Protein AF-A0A7S1FLG4-F1 (afdb_monomer_lite)

InterPro domains:
  IPR001609 Myosin head, motor domain-like [PF00063] (6-296)
  IPR001609 Myosin head, motor domain-like [PS51456] (3-297)
  IPR001609 Myosin head, motor domain-like [SM00242] (1-297)
  IPR027417 P-loop containing nucleoside triphosphate hydrolase [SSF52540] (5-296)
  IPR036961 Kinesin motor domain superfamily [G3DSA:3.40.850.10] (2-163)
  IPR036961 Kinesin motor domain superfamily [G3DSA:3.40.850.10] (200-297)

Sequence (297 aa):
VQSPPHDLTELTHLNEPGVVDGLRRRYADRYIYTYCGPILMCCNPFADVSGLYTSEVRDLYVRFGEGGGAGGGHGRPPPPPHPYAVADDAYRNMMTAVAERTFSPHATNVNTDQCILVSGESGSGKTVTTKIILGYLASLSRRRMKQRSGQVGGSVVSDTTTFGNHDGPDTPSQRRNTSPLKSPPLQIHQTRPRGRSPDVTVSHSKPRRWSRSTVRQGIEQQVMRSNPILESFGNARTIRNDNSSRFGKFVEVTFHAPSGVLVGSRVETYLLEKVRLITQGPGERNYHIFYELLAGL

Secondary structure (DSSP, 8-state):
-PPPPSBGGG-SS-SHHHHHHHHHHHHHTT--EEEETTEEEE---SS--TTTT-HHHHHHHHHHHHTTGGGSTT-PPPPPS-HHHHHHHHHHHHHHHHHHHHH-TT-TT-----------STTSSHHHHHHHHHHHHHHHHHHHHHHHHHHHS-----------------------------PPPPPP--------PPP------PPP----------HHHHHHHHHHHHHHHHEE--SS-TTEE-SEEEEEEEEETTTTEEEEEEEEEE---GGGGT---TT---BHHHHHHHHH-

Radius of gyration: 25.72 Å; chains: 1; bounding box: 63×58×68 Å

pLDDT: mean 77.83, std 24.79, range [25.92, 98.19]

Foldseek 3Di:
DDQQDLELVPDPDPDPVSVVVSCVRCVVLVNQWGHPDLDIHGADNVDDDPPCLDPVNLVVLVVCVVQVHPPRPPPDDHDGGDLLNVLSVLLVLLLVLLVVCVVPVPPPPRDNDGDDDQDDDWPRCSVVSVLSSLVSLQVVQVVLVVVVVVVVPPDDDDDDDDDDDDDDDDDDDDDDDDDDDDDDRDDDDDDDDDDDDDDDDDDDDDDDDDDPPPPPDDQSVVVSVCVVVCQQAAFWCDPNDRSTGQWDKDKDWDADNVRSHTDDIDIDIGRRPPVLVPDDDPPIHGRNNVVCVVVVD

Organism: NCBI:txid216773

Structure (mmCIF, N/CA/C/O backbone):
data_AF-A0A7S1FLG4-F1
#
_entry.id   AF-A0A7S1FLG4-F1
#
loop_
_atom_site.group_PDB
_atom_site.id
_atom_site.type_symbol
_atom_site.label_atom_id
_atom_site.label_alt_id
_atom_site.label_comp_id
_atom_site.label_asym_id
_atom_site.label_entity_id
_atom_site.label_seq_id
_atom_site.pdbx_PDB_ins_code
_atom_site.Cartn_x
_atom_site.Cartn_y
_atom_site.Cartn_z
_atom_site.occupancy
_atom_site.B_iso_or_equiv
_atom_site.auth_seq_id
_atom_site.auth_comp_id
_atom_site.auth_asym_id
_atom_site.auth_atom_id
_atom_site.pdbx_PDB_model_num
ATOM 1 N N . VAL A 1 1 ? -23.071 -5.656 -23.449 1.00 60.66 1 VAL A N 1
ATOM 2 C CA . VAL A 1 1 ? -22.409 -4.457 -22.881 1.00 60.66 1 VAL A CA 1
ATOM 3 C C . VAL A 1 1 ? -20.925 -4.765 -22.775 1.00 60.66 1 VAL A C 1
ATOM 5 O O . VAL A 1 1 ? -20.603 -5.840 -22.287 1.00 60.66 1 VAL A O 1
ATOM 8 N N . GLN A 1 2 ? -20.052 -3.909 -23.308 1.00 71.81 2 GLN A N 1
ATOM 9 C CA . GLN A 1 2 ? -18.597 -4.110 -23.282 1.00 71.81 2 GLN A CA 1
ATOM 10 C C . GLN A 1 2 ? -18.080 -4.115 -21.834 1.00 71.81 2 GLN A C 1
ATOM 12 O O . GLN A 1 2 ? -18.585 -3.358 -21.000 1.00 71.81 2 GLN A O 1
ATOM 17 N N . SER A 1 3 ? -17.109 -4.981 -21.531 1.00 80.62 3 SER A N 1
ATOM 18 C CA . SER A 1 3 ? -16.454 -4.999 -20.221 1.00 80.62 3 SER A CA 1
ATOM 19 C C . SER A 1 3 ? -15.776 -3.647 -19.965 1.00 80.62 3 SER A C 1
ATOM 21 O O . SER A 1 3 ? -15.123 -3.134 -20.877 1.00 80.62 3 SER A O 1
ATOM 23 N N . PRO A 1 4 ? -15.913 -3.061 -18.764 1.00 87.25 4 PRO A N 1
ATOM 24 C CA . PRO A 1 4 ? -15.272 -1.788 -18.441 1.00 87.25 4 PRO A CA 1
ATOM 25 C C . PRO A 1 4 ? -13.741 -1.884 -18.592 1.00 87.25 4 PRO A C 1
ATOM 27 O O . PRO A 1 4 ? -13.162 -2.909 -18.205 1.00 87.25 4 PRO A O 1
ATOM 30 N N . PRO A 1 5 ? -13.081 -0.838 -19.126 1.00 93.06 5 PRO A N 1
ATOM 31 C CA . PRO A 1 5 ? -11.646 -0.860 -19.398 1.00 93.06 5 PRO A CA 1
ATOM 32 C C . PRO A 1 5 ? -10.821 -1.017 -18.115 1.00 93.06 5 PRO A C 1
ATOM 34 O O . PRO A 1 5 ? -11.320 -0.856 -16.996 1.00 93.06 5 PRO A O 1
ATOM 37 N N . HIS A 1 6 ? -9.547 -1.380 -18.269 1.00 94.94 6 HIS A N 1
ATOM 38 C CA . HIS A 1 6 ? -8.605 -1.446 -17.149 1.00 94.94 6 HIS A CA 1
ATOM 39 C C . HIS A 1 6 ? -8.149 -0.059 -16.691 1.00 94.94 6 HIS A C 1
ATOM 41 O O . HIS A 1 6 ? -7.860 0.104 -15.503 1.00 94.94 6 HIS A O 1
ATOM 47 N N . ASP A 1 7 ? -8.144 0.913 -17.605 1.00 95.94 7 ASP A N 1
ATOM 48 C CA . ASP A 1 7 ? -7.913 2.329 -17.346 1.00 95.94 7 ASP A CA 1
ATOM 49 C C . ASP A 1 7 ? -9.172 3.134 -17.691 1.00 95.94 7 ASP A C 1
ATOM 51 O O . ASP A 1 7 ? -9.692 3.069 -18.803 1.00 95.94 7 ASP A O 1
ATOM 55 N N . LEU A 1 8 ? -9.693 3.890 -16.725 1.00 95.31 8 LEU A N 1
ATOM 56 C CA . LEU A 1 8 ? -10.902 4.693 -16.917 1.00 95.31 8 LEU A CA 1
ATOM 57 C C . LEU A 1 8 ? -10.694 5.866 -17.881 1.00 95.31 8 LEU A C 1
ATOM 59 O O . LEU A 1 8 ? -11.680 6.410 -18.370 1.00 95.31 8 LEU A O 1
ATOM 63 N N . THR A 1 9 ? -9.452 6.237 -18.198 1.00 94.19 9 THR A N 1
ATOM 64 C CA . THR A 1 9 ? -9.165 7.244 -19.233 1.00 94.19 9 THR A CA 1
ATOM 65 C C . THR A 1 9 ? -9.546 6.774 -20.642 1.00 94.19 9 THR A C 1
ATOM 67 O O . THR A 1 9 ? -9.724 7.603 -21.528 1.00 94.19 9 THR A O 1
ATOM 70 N N . GLU A 1 10 ? -9.762 5.468 -20.838 1.00 93.75 10 GLU A N 1
ATOM 71 C CA . GLU A 1 10 ? -10.222 4.866 -22.099 1.00 93.75 10 GLU A CA 1
ATOM 72 C C . GLU A 1 10 ? -11.754 4.912 -22.272 1.00 93.75 10 GLU A C 1
ATOM 74 O O . GLU A 1 10 ? -12.291 4.435 -23.276 1.00 93.75 10 GLU A O 1
ATOM 79 N N . LEU A 1 11 ? -12.495 5.448 -21.295 1.00 92.12 11 LEU A N 1
ATOM 80 C CA . LEU A 1 11 ? -13.946 5.586 -21.400 1.00 92.12 11 LEU A CA 1
ATOM 81 C C . LEU A 1 11 ? -14.327 6.558 -22.526 1.00 92.12 11 LEU A C 1
ATOM 83 O O . LEU A 1 11 ? -13.843 7.684 -22.580 1.00 92.12 11 LEU A O 1
ATOM 87 N N . THR A 1 12 ? -15.299 6.166 -23.358 1.00 90.50 12 THR A N 1
ATOM 88 C CA . THR A 1 12 ? -15.872 7.039 -24.403 1.00 90.50 12 THR A CA 1
ATOM 89 C C . THR A 1 12 ? -16.413 8.349 -23.829 1.00 90.50 12 THR A C 1
ATOM 91 O O . THR A 1 12 ? -16.288 9.405 -24.442 1.00 90.50 12 THR A O 1
ATOM 94 N N . HIS A 1 13 ? -17.008 8.277 -22.636 1.00 88.75 13 HIS A N 1
ATOM 95 C CA . HIS A 1 13 ? -17.483 9.432 -21.887 1.00 88.75 13 HIS A CA 1
ATOM 96 C C . HIS A 1 13 ? -16.778 9.483 -20.533 1.00 88.75 13 HIS A C 1
ATOM 98 O O . HIS A 1 13 ? -17.183 8.812 -19.582 1.00 88.75 13 HIS A O 1
ATOM 104 N N . LEU A 1 14 ? -15.723 10.293 -20.452 1.00 91.94 14 LEU A N 1
ATOM 105 C CA . LEU A 1 14 ? -14.998 10.550 -19.212 1.00 91.94 14 LEU A CA 1
ATOM 106 C C . LEU A 1 14 ? -15.725 11.627 -18.390 1.00 91.94 14 LEU A C 1
ATOM 108 O O . LEU A 1 14 ? -15.366 12.801 -18.398 1.00 91.94 14 LEU A O 1
ATOM 112 N N . ASN A 1 15 ? -16.794 11.218 -17.713 1.00 93.75 15 ASN A N 1
ATOM 113 C CA . ASN A 1 15 ? -17.557 12.037 -16.773 1.00 93.75 15 ASN A CA 1
ATOM 114 C C . ASN A 1 15 ? -17.827 11.251 -15.482 1.00 93.75 15 ASN A C 1
ATOM 116 O O . ASN A 1 15 ? -17.608 10.040 -15.430 1.00 93.75 15 ASN A O 1
ATOM 120 N N . GLU A 1 16 ? -18.294 11.933 -14.435 1.00 94.88 16 GLU A N 1
ATOM 121 C CA . GLU A 1 16 ? -18.555 11.303 -13.134 1.00 94.88 16 GLU A CA 1
ATOM 122 C C . GLU A 1 16 ? -19.470 10.062 -13.241 1.00 94.88 16 GLU A C 1
ATOM 124 O O . GLU A 1 16 ? -19.065 9.007 -12.746 1.00 94.88 16 GLU A O 1
ATOM 129 N N . PRO A 1 17 ? -20.621 10.092 -13.951 1.00 95.56 17 PRO A N 1
ATOM 130 C CA . PRO A 1 17 ? -21.443 8.895 -14.141 1.00 95.56 17 PRO A CA 1
ATOM 131 C C . PRO A 1 17 ? -20.702 7.731 -14.813 1.00 95.56 17 PRO A C 1
ATOM 133 O O . PRO A 1 17 ? -20.840 6.588 -14.379 1.00 95.56 17 PRO A O 1
ATOM 136 N N . GLY A 1 18 ? -19.903 8.008 -15.848 1.00 94.00 18 GLY A N 1
ATOM 137 C CA . GLY A 1 18 ? -19.121 7.001 -16.564 1.00 94.00 18 GLY A CA 1
ATOM 138 C C . GLY A 1 18 ? -18.043 6.364 -15.688 1.00 94.00 18 GLY A C 1
ATOM 139 O O . GLY A 1 18 ? -17.894 5.142 -15.680 1.00 94.00 18 GLY A O 1
ATOM 140 N N . VAL A 1 19 ? -17.341 7.176 -14.894 1.00 94.69 19 VAL A N 1
ATOM 141 C CA . VAL A 1 19 ? -16.335 6.718 -13.923 1.00 94.69 19 VAL A CA 1
ATOM 142 C C . VAL A 1 19 ? -16.979 5.842 -12.848 1.00 94.69 19 VAL A C 1
ATOM 144 O O . VAL A 1 19 ? -16.513 4.728 -12.601 1.00 94.69 19 VAL A O 1
ATOM 147 N N . VAL A 1 20 ? -18.073 6.306 -12.235 1.00 95.56 20 VAL A N 1
ATOM 148 C CA . VAL A 1 20 ? -18.785 5.571 -11.177 1.00 95.56 20 VAL A CA 1
ATOM 149 C C . VAL A 1 20 ? -19.334 4.248 -11.704 1.00 95.56 20 VAL A C 1
ATOM 151 O O . VAL A 1 20 ? -19.169 3.211 -11.061 1.00 95.56 20 VAL A O 1
ATOM 154 N N . ASP A 1 21 ? -19.951 4.247 -12.884 1.00 95.06 21 ASP A N 1
ATOM 155 C CA . ASP A 1 21 ? -20.487 3.031 -13.487 1.00 95.06 21 ASP A CA 1
ATOM 156 C C . ASP A 1 21 ? -19.377 2.058 -13.921 1.00 95.06 21 ASP A C 1
ATOM 158 O O . ASP A 1 21 ? -19.499 0.851 -13.695 1.00 95.06 21 ASP A O 1
ATOM 162 N N . GLY A 1 22 ? -18.259 2.566 -14.449 1.00 94.69 22 GLY A N 1
ATOM 163 C CA . GLY A 1 22 ? -17.067 1.774 -14.750 1.00 94.69 22 GLY A CA 1
ATOM 164 C C . GLY A 1 22 ? -16.524 1.060 -13.511 1.00 94.69 22 GLY A C 1
ATOM 165 O O . GLY A 1 22 ? -16.377 -0.165 -13.517 1.00 94.69 22 GLY A O 1
ATOM 166 N N . LEU A 1 23 ? -16.308 1.799 -12.417 1.00 96.56 23 LEU A N 1
ATOM 167 C CA . LEU A 1 23 ? -15.867 1.241 -11.134 1.00 96.56 23 LEU A CA 1
ATOM 168 C C . LEU A 1 23 ? -16.875 0.238 -10.56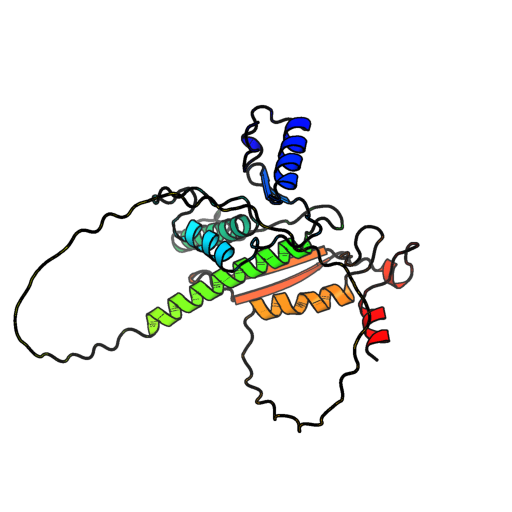7 1.00 96.56 23 LEU A C 1
ATOM 170 O O . LEU A 1 23 ? -16.486 -0.848 -10.143 1.00 96.56 23 LEU A O 1
ATOM 174 N N . ARG A 1 24 ? -18.174 0.561 -10.600 1.00 96.12 24 ARG A N 1
ATOM 175 C CA . ARG A 1 24 ? -19.247 -0.311 -10.104 1.00 96.12 24 ARG A CA 1
ATOM 176 C C . ARG A 1 24 ? -19.272 -1.651 -10.836 1.00 96.12 24 ARG A C 1
ATOM 178 O O . ARG A 1 24 ? -19.384 -2.690 -10.189 1.00 96.12 24 ARG A O 1
ATOM 185 N N . ARG A 1 25 ? -19.162 -1.642 -12.169 1.00 95.38 25 ARG A N 1
ATOM 186 C CA . ARG A 1 25 ? -19.133 -2.866 -12.988 1.00 95.38 25 ARG A CA 1
ATOM 187 C C . ARG A 1 25 ? -17.874 -3.689 -12.714 1.00 95.38 25 ARG A C 1
ATOM 189 O O . ARG A 1 25 ? -17.986 -4.877 -12.439 1.00 95.38 25 ARG A O 1
ATOM 196 N N . ARG A 1 26 ? -16.695 -3.054 -12.682 1.00 95.88 26 ARG A N 1
ATOM 197 C CA . ARG A 1 26 ? -15.429 -3.731 -12.336 1.00 95.88 26 ARG A CA 1
ATOM 198 C C . ARG A 1 26 ? -15.488 -4.375 -10.955 1.00 95.88 26 ARG A C 1
ATOM 200 O O . ARG A 1 26 ? -15.108 -5.532 -10.800 1.00 95.88 26 ARG A O 1
ATOM 207 N N . TYR A 1 27 ? -16.017 -3.653 -9.970 1.00 95.56 27 TYR A N 1
ATOM 208 C CA . TYR A 1 27 ? -16.178 -4.154 -8.610 1.00 95.56 27 TYR A CA 1
ATOM 209 C C . TYR A 1 27 ? -17.155 -5.337 -8.533 1.00 95.56 27 TYR A C 1
ATOM 211 O O . TYR A 1 27 ? -16.871 -6.312 -7.833 1.00 95.56 27 TYR A O 1
ATOM 219 N N . ALA A 1 28 ? -18.267 -5.291 -9.278 1.00 93.88 28 ALA A N 1
ATOM 220 C CA . ALA A 1 28 ? -19.210 -6.408 -9.384 1.00 93.88 28 ALA A CA 1
ATOM 221 C C . ALA A 1 28 ? -18.534 -7.678 -9.935 1.00 93.88 28 ALA A C 1
ATOM 223 O O . ALA A 1 28 ? -18.771 -8.771 -9.419 1.00 93.88 28 ALA A O 1
ATOM 224 N N . ASP A 1 29 ? -17.607 -7.509 -10.878 1.00 92.00 29 ASP A N 1
ATOM 225 C CA . ASP A 1 29 ? -16.782 -8.576 -11.455 1.00 92.00 29 ASP A CA 1
ATOM 226 C C . ASP A 1 29 ? -15.538 -8.921 -10.605 1.00 92.00 29 ASP A C 1
ATOM 228 O O . ASP A 1 29 ? -14.658 -9.658 -11.045 1.00 92.00 29 ASP A O 1
ATOM 232 N N . ARG A 1 30 ? -15.452 -8.411 -9.366 1.00 90.75 30 ARG A N 1
ATOM 233 C CA . ARG A 1 30 ? -14.343 -8.619 -8.409 1.00 90.75 30 ARG A CA 1
ATOM 234 C C . ARG A 1 30 ? -12.991 -8.033 -8.833 1.00 90.75 30 ARG A C 1
ATOM 236 O O . ARG A 1 30 ? -11.974 -8.317 -8.198 1.00 90.75 30 ARG A O 1
ATOM 243 N N . TYR A 1 31 ? -12.968 -7.142 -9.819 1.00 94.56 31 TYR A N 1
ATOM 244 C CA . TYR A 1 31 ? -11.803 -6.317 -10.124 1.00 94.56 31 TYR A CA 1
ATOM 245 C C . TYR A 1 31 ? -11.782 -5.079 -9.225 1.00 94.56 31 TYR A C 1
ATOM 247 O O . TYR A 1 31 ? -12.376 -4.048 -9.534 1.00 94.56 31 TYR A O 1
ATOM 255 N N . ILE A 1 32 ? -11.076 -5.182 -8.099 1.00 96.31 32 ILE A N 1
ATOM 256 C CA . ILE A 1 32 ? -10.996 -4.104 -7.100 1.00 96.31 32 ILE A CA 1
ATOM 257 C C . ILE A 1 32 ? -10.008 -2.991 -7.461 1.00 96.31 32 ILE A C 1
ATOM 259 O O . ILE A 1 32 ? -10.068 -1.912 -6.878 1.00 96.31 32 ILE A O 1
ATOM 263 N N . TYR A 1 33 ? -9.106 -3.258 -8.405 1.00 97.75 33 TYR A N 1
ATOM 264 C CA . TYR A 1 33 ? -8.084 -2.330 -8.866 1.00 97.75 33 TYR A CA 1
ATOM 265 C C . TYR A 1 33 ? -8.381 -1.855 -10.288 1.00 97.75 33 TYR A C 1
ATOM 267 O O . TYR A 1 33 ? -8.715 -2.651 -11.179 1.00 97.75 33 TYR A O 1
ATOM 275 N N . THR A 1 34 ? -8.248 -0.547 -10.492 1.00 97.62 34 THR A N 1
ATOM 276 C CA . THR A 1 34 ? -8.522 0.120 -11.770 1.00 97.62 34 THR A CA 1
ATOM 277 C C . THR A 1 34 ? -7.576 1.300 -11.943 1.00 97.62 34 THR A C 1
ATOM 279 O O . THR A 1 34 ? -7.369 2.046 -10.989 1.00 97.62 34 THR A O 1
ATOM 282 N N . TYR A 1 35 ? -6.998 1.477 -13.129 1.00 97.50 35 TYR A N 1
ATOM 283 C CA . TYR A 1 35 ? -6.217 2.673 -13.430 1.00 97.50 35 TYR A CA 1
ATOM 284 C C . TYR A 1 35 ? -7.124 3.863 -13.742 1.00 97.50 35 TYR A C 1
ATOM 286 O O . TYR A 1 35 ? -8.250 3.720 -14.220 1.00 97.50 35 TYR A O 1
ATOM 294 N N . CYS A 1 36 ? -6.610 5.046 -13.455 1.00 94.94 36 CYS A N 1
ATOM 295 C CA . CYS A 1 36 ? -7.125 6.321 -13.913 1.00 94.94 36 CYS A CA 1
ATOM 296 C C . CYS A 1 36 ? -5.897 7.142 -14.317 1.00 94.94 36 CYS A C 1
ATOM 298 O O . CYS A 1 36 ? -5.381 7.947 -13.532 1.00 94.94 36 CYS A O 1
ATOM 300 N N . GLY A 1 37 ? -5.354 6.834 -15.498 1.00 92.44 37 GLY A N 1
ATOM 301 C CA . GLY A 1 37 ? -4.032 7.286 -15.919 1.00 92.44 37 GLY A CA 1
ATOM 302 C C . GLY A 1 37 ? -2.948 6.828 -14.929 1.00 92.44 37 GLY A C 1
ATOM 303 O O . GLY A 1 37 ? -2.890 5.645 -14.590 1.00 92.44 37 GLY A O 1
ATOM 304 N N . PRO A 1 38 ? -2.105 7.734 -14.395 1.00 91.00 38 PRO A N 1
ATOM 305 C CA . PRO A 1 38 ? -1.013 7.357 -13.491 1.00 91.00 38 PRO A CA 1
ATOM 306 C C . PRO A 1 38 ? -1.486 6.922 -12.091 1.00 91.00 38 PRO A C 1
ATOM 308 O O . PRO A 1 38 ? -0.679 6.475 -11.276 1.00 91.00 38 PRO A O 1
ATOM 311 N N . ILE A 1 39 ? -2.775 7.080 -11.773 1.00 95.44 39 ILE A N 1
ATOM 312 C CA . ILE A 1 39 ? -3.332 6.783 -10.452 1.00 95.44 39 ILE A CA 1
ATOM 313 C C . ILE A 1 39 ? -3.935 5.377 -10.452 1.00 95.44 39 ILE A C 1
ATOM 315 O O . ILE A 1 39 ? -4.730 5.025 -11.322 1.00 95.44 39 ILE A O 1
ATOM 319 N N . LEU A 1 40 ? -3.620 4.587 -9.424 1.00 97.75 40 LEU A N 1
ATOM 320 C CA . LEU A 1 40 ? -4.288 3.314 -9.162 1.00 97.75 40 LEU A CA 1
ATOM 321 C C . LEU A 1 40 ? -5.431 3.507 -8.159 1.00 97.75 40 LEU A C 1
ATOM 323 O O . LEU A 1 40 ? -5.200 3.770 -6.978 1.00 97.75 40 LEU A O 1
ATOM 327 N N . MET A 1 41 ? -6.665 3.313 -8.613 1.00 97.00 41 MET A N 1
ATOM 328 C CA . MET A 1 41 ? -7.851 3.286 -7.761 1.00 97.00 41 MET A CA 1
ATOM 329 C C . MET A 1 41 ? -8.053 1.898 -7.146 1.00 97.00 41 MET A C 1
ATOM 331 O O . MET A 1 41 ? -7.843 0.875 -7.801 1.00 97.00 41 MET A O 1
ATOM 335 N N . CYS A 1 42 ? -8.495 1.870 -5.887 1.00 96.00 42 CYS A N 1
ATOM 336 C CA . CYS A 1 42 ? -8.811 0.653 -5.142 1.00 96.00 42 CYS A CA 1
ATOM 337 C C . CYS A 1 42 ? -10.195 0.767 -4.495 1.00 96.00 42 CYS A C 1
ATOM 339 O O . CYS A 1 42 ? -10.436 1.681 -3.704 1.00 96.00 42 CYS A O 1
ATOM 341 N N . CYS A 1 43 ? -11.076 -0.188 -4.780 1.00 95.94 43 CYS A N 1
ATOM 342 C CA . CYS A 1 43 ? -12.349 -0.354 -4.086 1.00 95.94 43 CYS A CA 1
ATOM 343 C C . CYS A 1 43 ? -12.215 -1.489 -3.065 1.00 95.94 43 CYS A C 1
ATOM 345 O O . CYS A 1 43 ? -12.085 -2.648 -3.450 1.00 95.94 43 CYS A O 1
ATOM 347 N N . ASN A 1 44 ? -12.238 -1.172 -1.765 1.00 94.88 44 ASN A N 1
ATOM 348 C CA . ASN A 1 44 ? -12.060 -2.176 -0.714 1.00 94.88 44 ASN A CA 1
ATOM 349 C C . ASN A 1 44 ? -13.124 -3.296 -0.826 1.00 94.88 44 ASN A C 1
ATOM 351 O O . ASN A 1 44 ? -14.309 -2.998 -0.681 1.00 94.88 44 ASN A O 1
ATOM 355 N N . PRO A 1 45 ? -12.731 -4.569 -1.045 1.00 94.00 45 PRO A N 1
ATOM 356 C CA . PRO A 1 45 ? -13.672 -5.681 -1.202 1.00 94.00 45 PRO A CA 1
ATOM 357 C C . PRO A 1 45 ? -14.393 -6.094 0.085 1.00 94.00 45 PRO A C 1
ATOM 359 O O . PRO A 1 45 ? -15.354 -6.858 0.004 1.00 94.00 45 PRO A O 1
ATOM 362 N N . PHE A 1 46 ? -13.890 -5.689 1.262 1.00 91.25 46 PHE A N 1
ATOM 363 C CA . PHE A 1 46 ? -14.312 -6.195 2.582 1.00 91.25 46 PHE A CA 1
ATOM 364 C C . PHE A 1 46 ? -14.341 -7.732 2.693 1.00 91.25 46 PHE A C 1
ATOM 366 O O . PHE A 1 46 ? -15.006 -8.302 3.555 1.00 91.25 46 PHE A O 1
ATOM 373 N N . ALA A 1 47 ? -13.608 -8.408 1.814 1.00 89.81 47 ALA A N 1
ATOM 374 C CA . ALA A 1 47 ? -13.542 -9.850 1.696 1.00 89.81 47 ALA A CA 1
ATOM 375 C C . ALA A 1 47 ? -12.182 -10.238 1.120 1.00 89.81 47 ALA A C 1
ATOM 377 O O . ALA A 1 47 ? -11.539 -9.442 0.430 1.00 89.81 47 ALA A O 1
ATOM 378 N N . ASP A 1 48 ? -11.763 -11.471 1.384 1.00 87.94 48 ASP A N 1
ATOM 379 C CA . ASP A 1 48 ? -10.604 -12.022 0.700 1.00 87.94 48 ASP A CA 1
ATOM 380 C C . ASP A 1 48 ? -10.916 -12.208 -0.791 1.00 87.94 48 ASP A C 1
ATOM 382 O O . ASP A 1 48 ? -11.970 -12.730 -1.167 1.00 87.94 48 ASP A O 1
ATOM 386 N N . VAL A 1 49 ? -9.994 -11.763 -1.643 1.00 89.19 49 VAL A N 1
ATOM 387 C CA . VAL A 1 49 ? -10.081 -11.934 -3.094 1.00 89.19 49 VAL A CA 1
ATOM 388 C C . VAL A 1 49 ? -9.073 -13.007 -3.466 1.00 89.19 49 VAL A C 1
ATOM 390 O O . VAL A 1 49 ? -7.899 -12.729 -3.724 1.00 89.19 49 VAL A O 1
ATOM 393 N N . SER A 1 50 ? -9.544 -14.255 -3.431 1.00 89.31 50 SER A N 1
ATOM 394 C CA . SER A 1 50 ? -8.712 -15.436 -3.652 1.00 89.31 50 SER A CA 1
ATOM 395 C C . SER A 1 50 ? -7.905 -15.317 -4.946 1.00 89.31 50 SER A C 1
ATOM 397 O O . SER A 1 50 ? -8.418 -14.908 -5.987 1.00 89.31 50 SER A O 1
ATOM 399 N N . GLY A 1 51 ? -6.620 -15.658 -4.873 1.00 91.69 51 GLY A N 1
ATOM 400 C CA . GLY A 1 51 ? -5.712 -15.628 -6.018 1.00 91.69 51 GLY A CA 1
ATOM 401 C C . GLY A 1 51 ? -5.015 -14.287 -6.273 1.00 91.69 51 GLY A C 1
ATOM 402 O O . GLY A 1 51 ? -3.969 -14.292 -6.919 1.00 91.69 51 GLY A O 1
ATOM 403 N N . LEU A 1 52 ? -5.505 -13.163 -5.731 1.00 94.31 52 LEU A N 1
ATOM 404 C CA . LEU A 1 52 ? -5.038 -11.820 -6.112 1.00 94.31 52 LEU A CA 1
ATOM 405 C C . LEU A 1 52 ? -3.604 -11.491 -5.656 1.00 94.31 52 LEU A C 1
ATOM 407 O O . LEU A 1 52 ? -2.863 -10.836 -6.379 1.00 94.31 52 LEU A O 1
ATOM 411 N N . TYR A 1 53 ? -3.183 -11.976 -4.485 1.00 94.69 53 TYR A N 1
ATOM 412 C CA . TYR A 1 53 ? -1.872 -11.650 -3.888 1.00 94.69 53 TYR A CA 1
ATOM 413 C C . TYR A 1 53 ? -0.919 -12.849 -3.785 1.00 94.69 53 TYR A C 1
ATOM 415 O O . TYR A 1 53 ? -0.020 -12.890 -2.936 1.00 94.69 53 TYR A O 1
ATOM 423 N N . THR A 1 54 ? -1.131 -13.847 -4.640 1.00 95.31 54 THR A N 1
ATOM 424 C CA . THR A 1 54 ? -0.341 -15.081 -4.682 1.00 95.31 54 THR A CA 1
ATOM 425 C C . THR A 1 54 ? 1.091 -14.844 -5.176 1.00 95.31 54 THR A C 1
ATOM 427 O O . THR A 1 54 ? 1.420 -13.793 -5.739 1.00 95.31 54 THR A O 1
ATOM 430 N N . SER A 1 55 ? 1.984 -15.813 -4.943 1.00 92.31 55 SER A N 1
ATOM 431 C CA . SER A 1 55 ? 3.343 -15.796 -5.505 1.00 92.31 55 SER A CA 1
ATOM 432 C C . SER A 1 55 ? 3.324 -15.760 -7.025 1.00 92.31 55 SER A C 1
ATOM 434 O O . SER A 1 55 ? 4.132 -15.061 -7.622 1.00 92.31 55 SER A O 1
ATOM 436 N N . GLU A 1 56 ? 2.376 -16.452 -7.644 1.00 94.81 56 GLU A N 1
ATOM 437 C CA . GLU A 1 56 ? 2.273 -16.582 -9.093 1.00 94.81 56 GLU A CA 1
ATOM 438 C C . GLU A 1 56 ? 1.898 -15.240 -9.726 1.00 94.81 56 GLU A C 1
ATOM 440 O O . GLU A 1 56 ? 2.519 -14.824 -10.706 1.00 94.81 56 GLU A O 1
ATOM 445 N N . VAL A 1 57 ? 0.939 -14.523 -9.122 1.00 96.25 57 VAL A N 1
ATOM 446 C CA . VAL A 1 57 ? 0.594 -13.157 -9.537 1.00 96.25 57 VAL A CA 1
ATOM 447 C C . VAL A 1 57 ? 1.774 -12.225 -9.308 1.00 96.25 57 VAL A C 1
ATOM 449 O O . VAL A 1 57 ? 2.129 -11.465 -10.198 1.00 96.25 57 VAL A O 1
ATOM 452 N N . ARG A 1 58 ? 2.451 -12.303 -8.161 1.00 95.56 58 ARG A N 1
ATOM 453 C CA . ARG A 1 58 ? 3.655 -11.496 -7.915 1.00 95.56 58 ARG A CA 1
ATOM 454 C C . ARG A 1 58 ? 4.713 -11.702 -8.999 1.00 95.56 58 ARG A C 1
ATOM 456 O O . ARG A 1 58 ? 5.220 -10.738 -9.564 1.00 95.56 58 ARG A O 1
ATOM 463 N N . ASP A 1 59 ? 5.000 -12.956 -9.316 1.00 93.31 59 ASP A N 1
ATOM 464 C CA . ASP A 1 59 ? 5.994 -13.356 -10.304 1.00 93.31 59 ASP A CA 1
ATOM 465 C C . ASP A 1 59 ? 5.599 -12.973 -11.736 1.00 93.31 59 ASP A C 1
ATOM 467 O O . ASP A 1 59 ? 6.472 -12.831 -12.596 1.00 93.31 59 ASP A O 1
ATOM 471 N N . LEU A 1 60 ? 4.303 -12.807 -12.017 1.00 94.38 60 LEU A N 1
ATOM 472 C CA . LEU A 1 60 ? 3.819 -12.235 -13.273 1.00 94.38 60 LEU A CA 1
ATOM 473 C C . LEU A 1 60 ? 4.300 -10.787 -13.439 1.00 94.38 60 LEU A C 1
ATOM 475 O O . LEU A 1 60 ? 4.907 -10.488 -14.465 1.00 94.38 60 LEU A O 1
ATOM 479 N N . TYR A 1 61 ? 4.089 -9.922 -12.439 1.00 95.88 61 TYR A N 1
ATOM 480 C CA . TYR A 1 61 ? 4.517 -8.514 -12.514 1.00 95.88 61 TYR A CA 1
ATOM 481 C C . TYR A 1 61 ? 6.037 -8.390 -12.589 1.00 95.88 61 TYR A C 1
ATOM 483 O O . TYR A 1 61 ? 6.543 -7.682 -13.456 1.00 95.88 61 TYR A O 1
ATOM 491 N N . VAL A 1 62 ? 6.770 -9.170 -11.784 1.00 93.19 62 VAL A N 1
ATOM 492 C CA . VAL A 1 62 ? 8.240 -9.150 -11.821 1.00 93.19 62 VAL A CA 1
ATOM 493 C C . VAL A 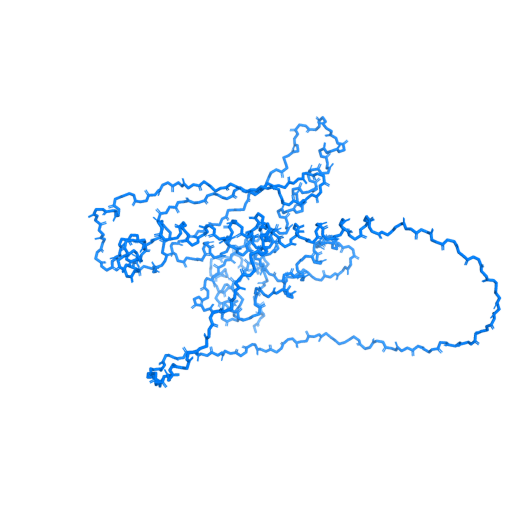1 62 ? 8.755 -9.473 -13.224 1.00 93.19 62 VAL A C 1
ATOM 495 O O . VAL A 1 62 ? 9.553 -8.715 -13.772 1.00 93.19 62 VAL A O 1
ATOM 498 N N . ARG A 1 63 ? 8.271 -10.570 -13.826 1.00 91.12 63 ARG A N 1
ATOM 499 C CA . ARG A 1 63 ? 8.682 -10.992 -15.175 1.00 91.12 63 ARG A CA 1
ATOM 500 C C . ARG A 1 63 ? 8.269 -9.994 -16.248 1.00 91.12 63 ARG A C 1
ATOM 502 O O . ARG A 1 63 ? 8.999 -9.823 -17.220 1.00 91.12 63 ARG A O 1
ATOM 509 N N . PHE A 1 64 ? 7.094 -9.382 -16.107 1.00 91.12 64 PHE A N 1
ATOM 510 C CA . PHE A 1 64 ? 6.613 -8.389 -17.060 1.00 91.12 64 PHE A CA 1
ATOM 511 C C . PHE A 1 64 ? 7.565 -7.196 -17.122 1.00 91.12 64 PHE A C 1
ATOM 513 O O . PHE A 1 64 ? 8.054 -6.855 -18.198 1.00 91.12 64 PHE A O 1
ATOM 520 N N . GLY A 1 65 ? 7.899 -6.606 -15.978 1.00 89.88 65 GLY A N 1
ATOM 521 C CA . GLY A 1 65 ? 8.778 -5.450 -16.000 1.00 89.88 65 GLY A CA 1
ATOM 522 C C . GLY A 1 65 ? 10.271 -5.789 -16.155 1.00 89.88 65 GLY A C 1
ATOM 523 O O . GLY A 1 65 ? 11.014 -4.960 -16.667 1.00 89.88 65 GLY A O 1
ATOM 524 N N . GLU A 1 66 ? 10.740 -6.997 -15.801 1.00 88.62 66 GLU A N 1
ATOM 525 C CA . GLU A 1 66 ? 12.076 -7.486 -16.214 1.00 88.62 66 GLU A CA 1
ATOM 526 C C . GLU A 1 66 ? 12.206 -7.545 -17.744 1.00 88.62 66 GLU A C 1
ATOM 528 O O . GLU A 1 66 ? 13.275 -7.276 -18.284 1.00 88.62 66 GLU A O 1
ATOM 533 N N . GLY A 1 67 ? 11.109 -7.848 -18.443 1.00 84.19 67 GLY A N 1
ATOM 534 C CA . GLY A 1 67 ? 11.040 -7.863 -19.902 1.00 84.19 67 GLY A CA 1
ATOM 535 C C . GLY A 1 67 ? 10.927 -6.486 -20.562 1.00 84.19 67 GLY A C 1
ATOM 536 O O . GLY A 1 67 ? 10.649 -6.446 -21.755 1.00 84.19 67 GLY A O 1
ATOM 537 N N . GLY A 1 68 ? 11.096 -5.383 -19.822 1.00 77.94 68 GLY A N 1
ATOM 538 C CA . GLY A 1 68 ? 10.972 -4.010 -20.335 1.00 77.94 68 GLY A CA 1
ATOM 539 C C . GLY A 1 68 ? 9.571 -3.397 -20.211 1.00 77.94 68 GLY A C 1
ATOM 540 O O . GLY A 1 68 ? 9.326 -2.313 -20.737 1.00 77.94 68 GLY A O 1
ATOM 541 N N . GLY A 1 69 ? 8.642 -4.064 -19.518 1.00 75.75 69 GLY A N 1
ATOM 542 C CA . GLY A 1 69 ? 7.283 -3.561 -19.305 1.00 75.75 69 GLY A CA 1
ATOM 543 C C . GLY A 1 69 ? 6.503 -3.392 -20.613 1.00 75.75 69 GLY A C 1
ATOM 544 O O . GLY A 1 69 ? 6.682 -4.163 -21.554 1.00 75.75 69 GLY A O 1
ATOM 545 N N . ALA A 1 70 ? 5.648 -2.367 -20.689 1.00 63.03 70 ALA A N 1
ATOM 546 C CA . ALA A 1 70 ? 4.854 -2.071 -21.888 1.00 63.03 70 ALA A CA 1
ATOM 547 C C . ALA A 1 70 ? 5.707 -1.642 -23.104 1.00 63.03 70 ALA A C 1
ATOM 549 O O . ALA A 1 70 ? 5.254 -1.765 -24.237 1.00 63.03 70 ALA A O 1
ATOM 550 N N . GLY A 1 71 ? 6.941 -1.173 -22.875 1.00 60.22 71 GLY A N 1
ATOM 551 C CA . GLY A 1 71 ? 7.920 -0.849 -23.922 1.00 60.22 71 GLY A CA 1
ATOM 552 C C . GLY A 1 71 ? 8.854 -2.010 -24.281 1.00 60.22 71 GLY A C 1
ATOM 553 O O . GLY A 1 71 ? 9.700 -1.879 -25.163 1.00 60.22 71 GLY A O 1
ATOM 554 N N . GLY A 1 72 ? 8.720 -3.151 -23.601 1.00 60.47 72 GLY A N 1
ATOM 555 C CA . GLY A 1 72 ? 9.514 -4.344 -23.842 1.00 60.47 72 GLY A CA 1
ATOM 556 C C . GLY A 1 72 ? 9.103 -5.027 -25.139 1.00 60.47 72 GLY A C 1
ATOM 557 O O . GLY A 1 72 ? 7.958 -5.458 -25.270 1.00 60.47 72 GLY A O 1
ATOM 558 N N . GLY A 1 73 ? 10.034 -5.189 -26.085 1.00 54.81 73 GLY A N 1
ATOM 559 C CA . GLY A 1 73 ? 9.815 -5.747 -27.435 1.00 54.81 73 GLY A CA 1
ATOM 560 C C . GLY A 1 73 ? 9.299 -7.196 -27.516 1.00 54.81 73 GLY A C 1
ATOM 561 O O . GLY A 1 73 ? 9.376 -7.825 -28.566 1.00 54.81 73 GLY A O 1
ATOM 562 N N . HIS A 1 74 ? 8.778 -7.753 -26.424 1.00 63.06 74 HIS A N 1
ATOM 563 C CA . HIS A 1 74 ? 8.200 -9.090 -26.339 1.00 63.06 74 HIS A CA 1
ATOM 564 C C . HIS A 1 74 ? 6.702 -9.148 -26.673 1.00 63.06 74 HIS A C 1
ATOM 566 O O . HIS A 1 74 ? 6.131 -10.238 -26.629 1.00 63.06 74 HIS A O 1
ATOM 572 N N . GLY A 1 75 ? 6.054 -8.010 -26.970 1.00 64.25 75 GLY A N 1
ATOM 573 C CA . GLY A 1 75 ? 4.652 -7.957 -27.411 1.00 64.25 75 GLY A CA 1
ATOM 574 C C . GLY A 1 75 ? 3.653 -8.549 -26.410 1.00 64.25 75 GLY A C 1
ATOM 575 O O . GLY A 1 75 ? 2.563 -8.970 -26.794 1.00 64.25 75 GLY A O 1
ATOM 576 N N . ARG A 1 76 ? 4.030 -8.646 -25.127 1.00 74.06 76 ARG A N 1
ATOM 577 C CA . ARG A 1 76 ? 3.152 -9.181 -24.083 1.00 74.06 76 ARG A CA 1
ATOM 578 C C . ARG A 1 76 ? 2.179 -8.090 -23.640 1.00 74.06 76 ARG A C 1
ATOM 580 O O . ARG A 1 76 ? 2.636 -6.986 -23.347 1.00 74.06 76 ARG A O 1
ATOM 587 N N . PRO A 1 77 ? 0.872 -8.386 -23.543 1.00 81.25 77 PRO A N 1
ATOM 588 C CA . PRO A 1 77 ? -0.076 -7.422 -23.009 1.00 81.25 77 PRO A CA 1
ATOM 589 C C . PRO A 1 77 ? 0.279 -7.090 -21.551 1.00 81.25 77 PRO A C 1
ATOM 591 O O . PRO A 1 77 ? 0.757 -7.977 -20.827 1.00 81.25 77 PRO A O 1
ATOM 594 N N . PRO A 1 78 ? 0.056 -5.840 -21.108 1.00 86.19 78 PRO A N 1
ATOM 595 C CA . PRO A 1 78 ? 0.290 -5.466 -19.725 1.00 86.19 78 PRO A CA 1
ATOM 596 C C . PRO A 1 78 ? -0.599 -6.291 -18.783 1.00 86.19 78 PRO A C 1
ATOM 598 O O . PRO A 1 78 ? -1.751 -6.588 -19.117 1.00 86.19 78 PRO A O 1
ATOM 601 N N . PRO A 1 79 ? -0.082 -6.689 -17.606 1.00 91.94 79 PRO A N 1
ATOM 602 C CA . PRO A 1 79 ? -0.900 -7.323 -16.586 1.00 91.94 79 PRO A CA 1
ATOM 603 C C . PRO A 1 79 ? -1.988 -6.348 -16.092 1.00 91.94 79 PRO A C 1
ATOM 605 O O . PRO A 1 79 ? -1.859 -5.135 -16.268 1.00 91.94 79 PRO A O 1
ATOM 608 N N . PRO A 1 80 ? -3.066 -6.851 -15.463 1.00 94.50 80 PRO A N 1
ATOM 609 C CA . PRO A 1 80 ? -4.168 -6.005 -15.006 1.00 94.50 80 PRO A CA 1
ATOM 610 C C . PRO A 1 80 ? -3.720 -4.959 -13.961 1.00 94.50 80 PRO A C 1
ATOM 612 O O . PRO A 1 80 ? -2.636 -5.077 -13.386 1.00 94.50 80 PRO A O 1
ATOM 615 N N . PRO A 1 81 ? -4.552 -3.951 -13.645 1.00 97.31 81 PRO A N 1
ATOM 616 C CA . PRO A 1 81 ? -4.228 -2.965 -12.617 1.00 97.31 81 PRO A CA 1
ATOM 617 C C . PRO A 1 81 ? -3.977 -3.624 -11.260 1.00 97.31 81 PRO A C 1
ATOM 619 O O . PRO A 1 81 ? -4.784 -4.436 -10.802 1.00 97.31 81 PRO A O 1
ATOM 622 N N . HIS A 1 82 ? -2.857 -3.291 -10.614 1.00 97.69 82 HIS A N 1
ATOM 623 C CA . HIS A 1 82 ? -2.477 -3.892 -9.334 1.00 97.69 82 HIS A CA 1
ATOM 624 C C . HIS A 1 82 ? -1.402 -3.069 -8.599 1.00 97.69 82 HIS A C 1
ATOM 626 O O . HIS A 1 82 ? -0.538 -2.485 -9.256 1.00 97.69 82 HIS A O 1
ATOM 632 N N . PRO A 1 83 ? -1.351 -3.081 -7.249 1.00 97.81 83 PRO A N 1
ATOM 633 C CA . PRO A 1 83 ? -0.295 -2.407 -6.482 1.00 97.81 83 PRO A CA 1
ATOM 634 C C . PRO A 1 83 ? 1.119 -2.892 -6.803 1.00 97.81 83 PRO A C 1
ATOM 636 O O . PRO A 1 83 ? 2.086 -2.173 -6.578 1.00 97.81 83 PRO A O 1
ATOM 639 N N . TYR A 1 84 ? 1.239 -4.120 -7.313 1.00 97.94 84 TYR A N 1
ATOM 640 C CA . TYR A 1 84 ? 2.515 -4.666 -7.766 1.00 97.94 84 TYR A CA 1
ATOM 641 C C . TYR A 1 84 ? 3.071 -3.849 -8.922 1.00 97.94 84 TYR A C 1
ATOM 643 O O . TYR A 1 84 ? 4.205 -3.427 -8.799 1.00 97.94 84 TYR A O 1
ATOM 651 N N . ALA A 1 85 ? 2.281 -3.524 -9.952 1.00 96.56 85 ALA A N 1
ATOM 652 C CA . ALA A 1 85 ? 2.742 -2.665 -11.045 1.00 96.56 85 ALA A CA 1
ATOM 653 C C . ALA A 1 85 ? 3.238 -1.304 -10.538 1.00 96.56 85 ALA A C 1
ATOM 655 O O . ALA A 1 85 ? 4.350 -0.914 -10.854 1.00 96.56 85 ALA A O 1
ATOM 656 N N . VAL A 1 86 ? 2.480 -0.639 -9.657 1.00 97.12 86 VAL A N 1
ATOM 657 C CA . VAL A 1 86 ? 2.887 0.662 -9.087 1.00 97.12 86 VAL A CA 1
ATOM 658 C C . VAL A 1 86 ? 4.226 0.563 -8.343 1.00 97.12 86 VAL A C 1
ATOM 660 O O . VAL A 1 86 ? 5.098 1.414 -8.500 1.00 97.12 86 VAL A O 1
ATOM 663 N N . ALA A 1 87 ? 4.407 -0.484 -7.535 1.00 97.25 87 ALA A N 1
ATOM 664 C CA . ALA A 1 87 ? 5.655 -0.715 -6.809 1.00 97.25 87 ALA A CA 1
ATOM 665 C C . ALA A 1 87 ? 6.830 -1.056 -7.743 1.00 97.25 87 ALA A C 1
ATOM 667 O O . ALA A 1 87 ? 7.966 -0.657 -7.496 1.00 97.25 87 ALA A O 1
ATOM 668 N N . ASP A 1 88 ? 6.548 -1.815 -8.794 1.00 96.31 88 ASP A N 1
ATOM 669 C CA . ASP A 1 88 ? 7.494 -2.293 -9.797 1.00 96.31 88 ASP A CA 1
ATOM 670 C C . ASP A 1 88 ? 8.004 -1.150 -10.685 1.00 96.31 88 ASP A C 1
ATOM 672 O O . ASP A 1 88 ? 9.211 -1.028 -10.899 1.00 96.31 88 ASP A O 1
ATOM 676 N N . ASP A 1 89 ? 7.099 -0.274 -11.123 1.00 95.19 89 ASP A N 1
ATOM 677 C CA . ASP A 1 89 ? 7.403 0.937 -11.884 1.00 95.19 89 ASP A CA 1
ATOM 678 C C . ASP A 1 89 ? 8.228 1.909 -11.042 1.00 95.19 89 ASP A C 1
ATOM 680 O O . ASP A 1 89 ? 9.285 2.352 -11.483 1.00 95.19 89 ASP A O 1
ATOM 684 N N . ALA A 1 90 ? 7.822 2.168 -9.792 1.00 96.56 90 ALA A N 1
ATOM 685 C CA . ALA A 1 90 ? 8.600 3.001 -8.874 1.00 96.56 90 ALA A CA 1
ATOM 686 C C . ALA A 1 90 ? 10.020 2.442 -8.679 1.00 96.56 90 ALA A C 1
ATOM 688 O O . ALA A 1 90 ? 11.006 3.158 -8.846 1.00 96.56 90 ALA A O 1
ATOM 689 N N . TYR A 1 91 ? 10.153 1.145 -8.390 1.00 95.94 91 TYR A N 1
ATOM 690 C CA . TYR A 1 91 ? 11.467 0.526 -8.217 1.00 95.94 91 TYR A CA 1
ATOM 691 C C . TYR A 1 91 ? 12.329 0.631 -9.480 1.00 95.94 91 TYR A C 1
ATOM 693 O O . TYR A 1 91 ? 13.512 0.952 -9.385 1.00 95.94 91 TYR A O 1
ATOM 701 N N . ARG A 1 92 ? 11.776 0.371 -10.668 1.00 94.06 92 ARG A N 1
ATOM 702 C CA . ARG A 1 92 ? 12.574 0.444 -11.899 1.00 94.06 92 ARG A CA 1
ATOM 703 C C . ARG A 1 92 ? 12.913 1.865 -12.297 1.00 94.06 92 ARG A C 1
ATOM 705 O O . ARG A 1 92 ? 14.054 2.077 -12.679 1.00 94.06 92 ARG A O 1
ATOM 712 N N . ASN A 1 93 ? 12.007 2.824 -12.134 1.00 94.38 93 ASN A N 1
ATOM 713 C CA . ASN A 1 93 ? 12.303 4.234 -12.382 1.00 94.38 93 ASN A CA 1
ATOM 714 C C . ASN A 1 93 ? 13.448 4.722 -11.484 1.00 94.38 93 ASN A C 1
ATOM 716 O O . ASN A 1 93 ? 14.379 5.351 -11.981 1.00 94.38 93 ASN A O 1
ATOM 720 N N . MET A 1 94 ? 13.451 4.331 -10.202 1.00 95.56 94 MET A N 1
ATOM 721 C CA . MET A 1 94 ? 14.588 4.561 -9.302 1.00 95.56 94 MET A CA 1
ATOM 722 C C . MET A 1 94 ? 15.876 3.947 -9.860 1.00 95.56 94 MET A C 1
ATOM 724 O O . MET A 1 94 ? 16.898 4.621 -9.934 1.00 95.56 94 MET A O 1
ATOM 728 N N . MET A 1 95 ? 15.853 2.672 -10.263 1.00 93.44 95 MET A N 1
ATOM 729 C CA . MET A 1 95 ? 17.052 1.985 -10.759 1.00 93.44 95 MET A CA 1
ATOM 730 C C . MET A 1 95 ? 17.570 2.558 -12.086 1.00 93.44 95 MET A C 1
ATOM 732 O O . MET A 1 95 ? 18.783 2.629 -12.274 1.00 93.44 95 MET A O 1
ATOM 736 N N . THR A 1 96 ? 16.680 2.988 -12.981 1.00 92.50 96 THR A N 1
ATOM 737 C CA . THR A 1 96 ? 17.029 3.678 -14.228 1.00 92.50 96 THR A CA 1
ATOM 738 C C . THR A 1 96 ? 17.695 5.016 -13.923 1.00 92.50 96 THR A C 1
ATOM 740 O O . THR A 1 96 ? 18.808 5.251 -14.383 1.00 92.50 96 THR A O 1
ATOM 743 N N . ALA A 1 97 ? 17.096 5.836 -13.055 1.00 92.19 97 ALA A N 1
ATOM 744 C CA . ALA A 1 97 ? 17.677 7.108 -12.627 1.00 92.19 97 ALA A CA 1
ATOM 745 C C . ALA A 1 97 ? 19.038 6.921 -11.924 1.00 92.19 97 ALA A C 1
ATOM 747 O O . ALA A 1 97 ? 19.977 7.688 -12.138 1.00 92.19 97 ALA A O 1
ATOM 748 N N . VAL A 1 98 ? 19.191 5.869 -11.112 1.00 92.06 98 VAL A N 1
ATOM 749 C CA . VAL A 1 98 ? 20.476 5.511 -10.488 1.00 92.06 98 VAL A CA 1
ATOM 750 C C . VAL A 1 98 ? 21.524 5.151 -11.543 1.00 92.06 98 VAL A C 1
ATOM 752 O O . VAL A 1 98 ? 22.675 5.580 -11.427 1.00 92.06 98 VAL A O 1
ATOM 755 N N . ALA A 1 99 ? 21.152 4.386 -12.571 1.00 90.00 99 ALA A N 1
ATOM 756 C CA . ALA A 1 99 ? 22.056 4.046 -13.665 1.00 90.00 99 ALA A CA 1
ATOM 757 C C . ALA A 1 99 ? 22.480 5.309 -14.430 1.00 90.00 99 ALA A C 1
ATOM 759 O O . ALA A 1 99 ? 23.675 5.548 -14.586 1.00 90.00 99 ALA A O 1
ATOM 760 N N . GLU A 1 100 ? 21.529 6.163 -14.811 1.00 89.56 100 GLU A N 1
ATOM 761 C CA . GLU A 1 100 ? 21.785 7.440 -15.491 1.00 89.56 100 GLU A CA 1
ATOM 762 C C . GLU A 1 100 ? 22.738 8.339 -14.695 1.00 89.56 100 GLU A C 1
ATOM 764 O O . GLU A 1 100 ? 23.716 8.846 -15.245 1.00 89.56 100 GLU A O 1
ATOM 769 N N . ARG A 1 101 ? 22.523 8.469 -13.381 1.00 87.62 101 ARG A N 1
ATOM 770 C CA . ARG A 1 101 ? 23.401 9.240 -12.490 1.00 87.62 101 ARG A CA 1
ATOM 771 C C . ARG A 1 101 ? 24.795 8.624 -12.349 1.00 87.62 101 ARG A C 1
ATOM 773 O O . ARG A 1 101 ? 25.767 9.348 -12.158 1.00 87.62 101 ARG A O 1
ATOM 780 N N . THR A 1 102 ? 24.905 7.300 -12.446 1.00 86.81 102 THR A N 1
ATOM 781 C CA . THR A 1 102 ? 26.199 6.600 -12.417 1.00 86.81 102 THR A CA 1
ATOM 782 C C . THR A 1 102 ? 26.992 6.856 -13.701 1.00 86.81 102 THR A C 1
ATOM 784 O O . THR A 1 102 ? 28.202 7.064 -13.635 1.00 86.81 102 THR A O 1
ATOM 787 N N . PHE A 1 103 ? 26.323 6.888 -14.859 1.00 86.38 103 PHE A N 1
ATOM 788 C CA . PHE A 1 103 ? 26.954 7.201 -16.147 1.00 86.38 103 PHE A CA 1
ATOM 789 C C . PHE A 1 103 ? 27.260 8.695 -16.318 1.00 86.38 103 PHE A C 1
ATOM 791 O O . PHE A 1 103 ? 28.261 9.043 -16.940 1.00 86.38 103 PHE A O 1
ATOM 798 N N . SER A 1 104 ? 26.430 9.578 -15.758 1.00 86.44 104 SER A N 1
ATOM 799 C CA . SER A 1 104 ? 26.601 11.031 -15.827 1.00 86.44 104 SER A CA 1
ATOM 800 C C . SER A 1 104 ? 26.584 11.656 -14.424 1.00 86.44 104 SER A C 1
ATOM 802 O O . SER A 1 104 ? 25.573 12.216 -13.994 1.00 86.44 104 SER A O 1
ATOM 804 N N . PRO A 1 105 ? 27.708 11.593 -13.684 1.00 81.19 105 PRO A N 1
ATOM 805 C CA . PRO A 1 105 ? 27.766 12.043 -12.290 1.00 81.19 105 PRO A CA 1
ATOM 806 C C . PRO A 1 105 ? 27.582 13.558 -12.120 1.00 81.19 105 PRO A C 1
ATOM 808 O O . PRO A 1 105 ? 27.242 14.015 -11.032 1.00 81.19 105 PRO A O 1
ATOM 811 N N . HIS A 1 106 ? 27.778 14.335 -13.190 1.00 84.62 106 HIS A N 1
ATOM 812 C CA . HIS A 1 106 ? 27.596 15.790 -13.198 1.00 84.62 106 HIS A CA 1
ATOM 813 C C . HIS A 1 106 ? 26.163 16.219 -13.549 1.00 84.62 106 HIS A C 1
ATOM 815 O O . HIS A 1 106 ? 25.869 17.413 -13.540 1.00 84.62 106 HIS A O 1
ATOM 821 N N . ALA A 1 107 ? 25.261 15.283 -13.863 1.00 80.25 107 ALA A N 1
ATOM 822 C CA . ALA A 1 107 ? 23.865 15.610 -14.121 1.00 80.25 107 ALA A CA 1
ATOM 823 C C . ALA A 1 107 ? 23.171 16.015 -12.809 1.00 80.25 107 ALA A C 1
ATOM 825 O O . ALA A 1 107 ? 22.885 15.186 -11.947 1.00 80.25 107 ALA A O 1
ATOM 826 N N . THR A 1 108 ? 22.886 17.307 -12.654 1.00 75.75 108 THR A N 1
ATOM 827 C CA . THR A 1 108 ? 22.286 17.877 -11.435 1.00 75.75 108 THR A CA 1
ATOM 828 C C . THR A 1 108 ? 20.782 17.625 -11.306 1.00 75.75 108 THR A C 1
ATOM 830 O O . THR A 1 108 ? 20.233 17.785 -10.221 1.00 75.75 108 THR A O 1
ATOM 833 N N . ASN A 1 109 ? 20.117 17.205 -12.387 1.00 79.75 109 ASN A N 1
ATOM 834 C CA . ASN A 1 109 ? 18.654 17.097 -12.464 1.00 79.75 109 ASN A CA 1
ATOM 835 C C . ASN A 1 109 ? 18.115 15.656 -12.370 1.00 79.75 109 ASN A C 1
ATOM 837 O O . ASN A 1 109 ? 16.937 15.432 -12.636 1.00 79.75 109 ASN A O 1
ATOM 841 N N . VAL A 1 110 ? 18.945 14.672 -12.007 1.00 83.00 110 VAL A N 1
ATOM 842 C CA . VAL A 1 110 ? 18.508 13.270 -11.892 1.00 83.00 110 VAL A CA 1
ATOM 843 C C . VAL A 1 110 ? 18.108 12.969 -10.448 1.00 83.00 110 VAL A C 1
ATOM 845 O O . VAL A 1 110 ? 18.963 12.728 -9.592 1.00 83.00 110 VAL A O 1
ATOM 848 N N . ASN A 1 111 ? 16.802 12.983 -10.171 1.00 87.62 111 ASN A N 1
ATOM 849 C CA . ASN A 1 111 ? 16.263 12.530 -8.890 1.00 87.62 111 ASN A CA 1
ATOM 850 C C . ASN A 1 111 ? 16.068 11.009 -8.912 1.00 87.62 111 ASN A C 1
A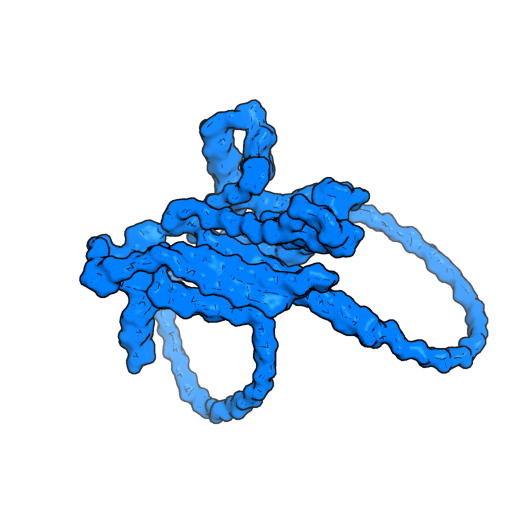TOM 852 O O . ASN A 1 111 ? 15.319 10.479 -9.730 1.00 87.62 111 ASN A O 1
ATOM 856 N N . THR A 1 112 ? 16.741 10.312 -8.001 1.00 90.38 112 THR A N 1
ATOM 857 C CA . THR A 1 112 ? 16.641 8.857 -7.867 1.00 90.38 112 THR A CA 1
ATOM 858 C C . THR A 1 112 ? 15.477 8.430 -6.982 1.00 90.38 112 THR A C 1
ATOM 860 O O . THR A 1 112 ? 14.946 7.336 -7.161 1.00 90.38 112 THR A O 1
ATOM 863 N N . ASP A 1 113 ? 15.060 9.275 -6.044 1.00 94.19 113 ASP A N 1
ATOM 864 C CA . ASP A 1 113 ? 14.141 8.888 -4.979 1.00 94.19 113 ASP A CA 1
ATOM 865 C C . ASP A 1 113 ? 12.696 8.850 -5.475 1.00 94.19 113 ASP A C 1
ATOM 867 O O . ASP A 1 113 ? 12.260 9.682 -6.270 1.00 94.19 113 ASP A O 1
ATOM 871 N N . GLN A 1 114 ? 11.939 7.864 -4.994 1.00 96.81 114 GLN A N 1
ATOM 872 C CA . GLN A 1 114 ? 10.560 7.620 -5.409 1.00 96.81 114 GLN A CA 1
ATOM 873 C C . GLN A 1 114 ? 9.636 7.622 -4.199 1.00 96.81 114 GLN A C 1
ATOM 875 O O . GLN A 1 114 ? 10.001 7.166 -3.115 1.00 96.81 114 GLN A O 1
ATOM 880 N N . CYS A 1 115 ? 8.406 8.089 -4.397 1.00 96.81 115 CYS A N 1
ATOM 881 C CA . CYS A 1 115 ? 7.388 8.125 -3.358 1.00 96.81 115 CYS A CA 1
ATOM 882 C C . CYS A 1 115 ? 6.095 7.487 -3.866 1.00 96.81 115 CYS A C 1
ATOM 884 O O . CYS A 1 115 ? 5.594 7.847 -4.930 1.00 96.81 115 CYS A O 1
ATOM 886 N N . ILE A 1 116 ? 5.537 6.561 -3.082 1.00 97.81 116 ILE A N 1
ATOM 887 C CA . ILE A 1 116 ? 4.210 5.994 -3.327 1.00 97.81 116 ILE A CA 1
ATOM 888 C C . ILE A 1 116 ? 3.274 6.497 -2.230 1.00 97.81 116 ILE A C 1
ATOM 890 O O . ILE A 1 116 ? 3.388 6.100 -1.069 1.00 97.81 116 ILE A O 1
ATOM 894 N N . LEU A 1 117 ? 2.326 7.354 -2.608 1.00 97.31 117 LEU A N 1
ATOM 895 C CA . LEU A 1 117 ? 1.314 7.884 -1.701 1.00 97.31 117 LEU A CA 1
ATOM 896 C C . LEU A 1 117 ? 0.059 7.006 -1.729 1.00 97.31 117 LEU A C 1
ATOM 898 O O . LEU A 1 117 ? -0.579 6.850 -2.767 1.00 97.31 117 LEU A O 1
ATOM 902 N N . VAL A 1 118 ? -0.330 6.471 -0.569 1.00 96.75 118 VAL A N 1
ATOM 903 C CA . VAL A 1 118 ? -1.567 5.691 -0.414 1.00 96.75 118 VAL A CA 1
ATOM 904 C C . VAL A 1 118 ? -2.586 6.510 0.377 1.00 96.75 118 VAL A C 1
ATOM 906 O O . VAL A 1 118 ? -2.459 6.671 1.591 1.00 96.75 118 VAL A O 1
ATOM 909 N N . SER A 1 119 ? -3.606 7.025 -0.308 1.00 94.88 119 SER A N 1
ATOM 910 C CA . SER A 1 119 ? -4.623 7.917 0.260 1.00 94.88 119 SER A CA 1
ATOM 911 C C . SER A 1 119 ? -6.017 7.273 0.317 1.00 94.88 119 SER A C 1
ATOM 913 O O . SER A 1 119 ? -6.239 6.153 -0.146 1.00 94.88 119 SER A O 1
ATOM 915 N N . GLY A 1 120 ? -6.955 7.957 0.977 1.00 93.12 120 GLY A N 1
ATOM 916 C CA . GLY A 1 120 ? -8.358 7.551 1.093 1.00 93.12 120 GLY A CA 1
ATOM 917 C C . GLY A 1 120 ? -8.904 7.648 2.516 1.00 93.12 120 GLY A C 1
ATOM 918 O O . GLY A 1 120 ? -8.154 7.809 3.484 1.00 93.12 120 GLY A O 1
ATOM 919 N N . GLU A 1 121 ? -10.221 7.521 2.652 1.00 90.06 121 GLU A N 1
ATOM 920 C CA . GLU A 1 121 ? -10.917 7.603 3.940 1.00 90.06 121 GLU A CA 1
ATOM 921 C C . GLU A 1 121 ? -10.525 6.486 4.925 1.00 90.06 121 GLU A C 1
ATOM 923 O O . GLU A 1 121 ? -9.860 5.500 4.582 1.00 90.06 121 GLU A O 1
ATOM 928 N N . SER A 1 122 ? -10.911 6.628 6.199 1.00 87.12 122 SER A N 1
ATOM 929 C CA . SER A 1 122 ? -10.722 5.546 7.172 1.00 87.12 122 SER A CA 1
ATOM 930 C C . SER A 1 122 ? -11.450 4.279 6.711 1.00 87.12 122 SER A C 1
ATOM 932 O O . SER A 1 122 ? -12.607 4.337 6.310 1.00 87.12 122 SER A O 1
ATOM 934 N N . GLY A 1 123 ? -10.756 3.139 6.747 1.00 86.44 123 GLY A N 1
ATOM 935 C CA . GLY A 1 123 ? -11.292 1.857 6.277 1.00 86.44 123 GLY A CA 1
ATOM 936 C C . GLY A 1 123 ? -11.127 1.588 4.776 1.00 86.44 123 GLY A C 1
ATOM 937 O O . GLY A 1 123 ? -11.445 0.490 4.334 1.00 86.44 123 GLY A O 1
ATOM 938 N N . SER A 1 124 ? -10.556 2.507 3.985 1.00 90.94 124 SER A N 1
ATOM 939 C CA . SER A 1 124 ? -10.370 2.308 2.532 1.00 90.94 124 SER A CA 1
ATOM 940 C C . SER A 1 124 ? -9.306 1.267 2.141 1.00 90.94 124 SER A C 1
ATOM 942 O O . SER A 1 124 ? -9.153 0.958 0.965 1.00 90.94 124 SER A O 1
ATOM 944 N N . GLY A 1 125 ? -8.548 0.729 3.104 1.00 90.94 125 GLY A N 1
ATOM 945 C CA . GLY A 1 125 ? -7.522 -0.291 2.853 1.00 90.94 125 GLY A CA 1
ATOM 946 C C . GLY A 1 125 ? -6.083 0.226 2.727 1.00 90.94 125 GLY A C 1
ATOM 947 O O . GLY A 1 125 ? -5.199 -0.566 2.412 1.00 90.94 125 GLY A O 1
ATOM 948 N N . LYS A 1 126 ? -5.809 1.506 3.035 1.00 92.50 126 LYS A N 1
ATOM 949 C CA . LYS A 1 126 ? -4.457 2.110 2.955 1.00 92.50 126 LYS A CA 1
ATOM 950 C C . LYS A 1 126 ? -3.354 1.227 3.553 1.00 92.50 126 LYS A C 1
ATOM 952 O O . LYS A 1 126 ? -2.424 0.838 2.857 1.00 92.50 126 LYS A O 1
ATOM 957 N N . THR A 1 127 ? -3.503 0.850 4.824 1.00 89.00 127 THR A N 1
ATOM 958 C CA . THR A 1 127 ? -2.519 0.050 5.570 1.00 89.00 127 THR A CA 1
ATOM 959 C C . THR A 1 127 ? -2.262 -1.315 4.927 1.00 89.00 127 THR A C 1
ATOM 961 O O . THR A 1 127 ? -1.126 -1.786 4.903 1.00 89.00 127 THR A O 1
ATOM 964 N N . VAL A 1 128 ? -3.303 -1.954 4.384 1.00 91.00 128 VAL A N 1
ATOM 965 C CA . VAL A 1 128 ? -3.189 -3.253 3.707 1.00 91.00 128 VAL A CA 1
ATOM 966 C C . VAL A 1 128 ? -2.433 -3.092 2.388 1.00 91.00 128 VAL A C 1
ATOM 968 O O . VAL A 1 128 ? -1.465 -3.813 2.152 1.00 91.00 128 VAL A O 1
ATOM 971 N N . THR A 1 129 ? -2.791 -2.091 1.581 1.00 94.81 129 THR A N 1
ATOM 972 C CA . THR A 1 129 ? -2.095 -1.767 0.328 1.00 94.81 129 THR A CA 1
ATOM 973 C C . THR A 1 129 ? -0.615 -1.458 0.565 1.00 94.81 129 THR A C 1
ATOM 975 O O . THR A 1 129 ? 0.239 -1.991 -0.141 1.00 94.81 129 THR A O 1
ATOM 978 N N . THR A 1 130 ? -0.275 -0.689 1.605 1.00 93.62 130 THR A N 1
ATOM 979 C CA . THR A 1 130 ? 1.125 -0.419 1.968 1.00 93.62 130 THR A CA 1
ATOM 980 C C . THR A 1 130 ? 1.894 -1.707 2.283 1.00 93.62 130 THR A C 1
ATOM 982 O O . THR A 1 130 ? 3.009 -1.886 1.800 1.00 93.62 130 THR A O 1
ATOM 985 N N . LYS A 1 131 ? 1.306 -2.649 3.037 1.00 90.50 131 LYS A N 1
ATOM 986 C CA . LYS A 1 131 ? 1.933 -3.958 3.315 1.00 90.50 131 LYS A CA 1
ATOM 987 C C . LYS A 1 131 ? 2.170 -4.770 2.038 1.00 90.50 131 LYS A C 1
ATOM 989 O O . LYS A 1 131 ? 3.214 -5.407 1.909 1.00 90.50 131 LYS A O 1
ATOM 994 N N . ILE A 1 132 ? 1.220 -4.742 1.103 1.00 94.38 132 ILE A N 1
ATOM 995 C CA . ILE A 1 132 ? 1.318 -5.432 -0.192 1.00 94.38 132 ILE A CA 1
ATOM 996 C C . ILE A 1 132 ? 2.482 -4.864 -1.018 1.00 94.38 132 ILE A C 1
ATOM 998 O O . ILE A 1 132 ? 3.296 -5.637 -1.524 1.00 94.38 132 ILE A O 1
ATOM 1002 N N . ILE A 1 133 ? 2.599 -3.535 -1.096 1.00 96.00 133 ILE A N 1
ATOM 1003 C CA . ILE A 1 133 ? 3.692 -2.832 -1.790 1.00 96.00 133 ILE A CA 1
ATOM 1004 C C . ILE A 1 133 ? 5.050 -3.186 -1.170 1.00 96.00 133 ILE A C 1
ATOM 1006 O O . ILE A 1 133 ? 5.965 -3.604 -1.877 1.00 96.00 133 ILE A O 1
ATOM 1010 N N . LEU A 1 134 ? 5.176 -3.096 0.157 1.00 93.44 134 LEU A N 1
ATOM 1011 C CA . LEU A 1 134 ? 6.424 -3.421 0.859 1.00 93.44 134 LEU A CA 1
ATOM 1012 C C . LEU A 1 134 ? 6.834 -4.887 0.652 1.00 93.44 134 LEU A C 1
ATOM 1014 O O . LEU A 1 134 ? 8.003 -5.178 0.393 1.00 93.44 134 LEU A O 1
ATOM 1018 N N . GLY A 1 135 ? 5.874 -5.815 0.705 1.00 92.44 135 GLY A N 1
ATOM 1019 C CA . GLY A 1 135 ? 6.118 -7.231 0.424 1.00 92.44 135 GLY A CA 1
ATOM 1020 C C . GLY A 1 135 ? 6.575 -7.490 -1.015 1.00 92.44 135 GLY A C 1
ATOM 1021 O O . GLY A 1 135 ? 7.409 -8.371 -1.252 1.00 92.44 135 GLY A O 1
ATOM 1022 N N . TYR A 1 136 ? 6.072 -6.707 -1.972 1.00 95.38 136 TYR A N 1
ATOM 1023 C CA . TYR A 1 136 ? 6.501 -6.761 -3.366 1.00 95.38 136 TYR A CA 1
ATOM 1024 C C . TYR A 1 136 ? 7.950 -6.292 -3.540 1.00 95.38 136 TYR A C 1
ATOM 1026 O O . TYR A 1 136 ? 8.779 -7.050 -4.047 1.00 95.38 136 TYR A O 1
ATOM 1034 N N . LEU A 1 137 ? 8.288 -5.102 -3.036 1.00 94.44 137 LEU A N 1
ATOM 1035 C CA . LEU A 1 137 ? 9.646 -4.543 -3.088 1.00 94.44 137 LEU A CA 1
ATOM 1036 C C . LEU A 1 137 ? 10.681 -5.471 -2.431 1.00 94.44 137 LEU A C 1
ATOM 1038 O O . LEU A 1 137 ? 11.763 -5.720 -2.969 1.00 94.44 137 LEU A O 1
ATOM 1042 N N . ALA A 1 138 ? 10.317 -6.075 -1.301 1.00 90.69 138 ALA A N 1
ATOM 1043 C CA . ALA A 1 138 ? 11.128 -7.092 -0.646 1.00 90.69 138 ALA A CA 1
ATOM 1044 C C . ALA A 1 138 ? 11.378 -8.326 -1.531 1.00 90.69 138 ALA A C 1
ATOM 1046 O O . ALA A 1 138 ? 12.457 -8.923 -1.504 1.00 90.69 138 ALA A O 1
ATOM 1047 N N . SER A 1 139 ? 10.388 -8.737 -2.326 1.00 90.69 139 SER A N 1
ATOM 1048 C CA . SER A 1 139 ? 10.540 -9.863 -3.250 1.00 90.69 139 SER A CA 1
ATOM 1049 C C . SER A 1 139 ? 11.527 -9.566 -4.385 1.00 90.69 139 SER A C 1
ATOM 1051 O O . SER A 1 139 ? 12.342 -10.436 -4.699 1.00 90.69 139 SER A O 1
ATOM 1053 N N . LEU A 1 140 ? 11.527 -8.336 -4.918 1.00 92.12 140 LEU A N 1
ATOM 1054 C CA . LEU A 1 140 ? 12.490 -7.881 -5.927 1.00 92.12 140 LEU A CA 1
ATOM 1055 C C . LEU A 1 140 ? 13.923 -7.924 -5.386 1.00 92.12 140 LEU A C 1
ATOM 1057 O O . LEU A 1 140 ? 14.811 -8.505 -6.011 1.00 92.12 140 LEU A O 1
ATOM 1061 N N . SER A 1 141 ? 14.129 -7.402 -4.174 1.00 89.56 141 SER A N 1
ATOM 1062 C CA . SER A 1 141 ? 15.429 -7.444 -3.495 1.00 89.56 141 SER A CA 1
ATOM 1063 C C . SER A 1 141 ? 15.958 -8.878 -3.332 1.00 89.56 141 SER A C 1
ATOM 1065 O O . SER A 1 141 ? 17.097 -9.179 -3.700 1.00 89.56 141 SER A O 1
ATOM 1067 N N . ARG A 1 142 ? 15.118 -9.808 -2.852 1.00 87.81 142 ARG A N 1
ATOM 1068 C CA . ARG A 1 142 ? 15.510 -11.219 -2.674 1.00 87.81 142 ARG A CA 1
ATOM 1069 C C . ARG A 1 142 ? 15.876 -11.899 -3.992 1.00 87.81 142 ARG A C 1
ATOM 1071 O O . ARG A 1 142 ? 16.799 -12.713 -4.018 1.00 87.81 142 ARG A O 1
ATOM 1078 N N . ARG A 1 143 ? 15.179 -11.578 -5.086 1.00 88.12 143 ARG A N 1
ATOM 1079 C CA . ARG A 1 143 ? 15.517 -12.086 -6.426 1.00 88.12 143 ARG A CA 1
ATOM 1080 C C . ARG A 1 143 ? 16.890 -11.588 -6.887 1.00 88.12 143 ARG A C 1
ATOM 1082 O O . ARG A 1 143 ? 17.705 -12.408 -7.306 1.00 88.12 143 ARG A O 1
ATOM 1089 N N . ARG A 1 144 ? 17.192 -10.295 -6.707 1.00 87.75 144 ARG A N 1
ATOM 1090 C CA . ARG A 1 144 ? 18.513 -9.709 -7.011 1.00 87.75 144 ARG A CA 1
ATOM 1091 C C . ARG A 1 144 ? 19.640 -10.345 -6.191 1.00 87.75 144 ARG A C 1
ATOM 1093 O O . ARG A 1 144 ? 20.702 -10.633 -6.736 1.00 87.75 144 ARG A O 1
ATOM 1100 N N . MET A 1 145 ? 19.411 -10.619 -4.903 1.00 86.31 145 MET A N 1
ATOM 1101 C CA . MET A 1 145 ? 20.388 -11.334 -4.068 1.00 86.31 145 MET A CA 1
ATOM 1102 C C . MET A 1 145 ? 20.685 -12.745 -4.607 1.00 86.31 145 MET A C 1
ATOM 1104 O O . MET A 1 145 ? 21.852 -13.115 -4.719 1.00 86.31 145 MET A O 1
ATOM 1108 N N . LYS A 1 146 ? 19.649 -13.511 -4.989 1.00 84.62 146 LYS A N 1
ATOM 1109 C CA . LYS A 1 146 ? 19.801 -14.882 -5.517 1.00 84.62 146 LYS A CA 1
ATOM 1110 C C . LYS A 1 146 ? 20.557 -14.936 -6.845 1.00 84.62 146 LYS A C 1
ATOM 1112 O O . LYS A 1 146 ? 21.404 -15.809 -7.022 1.00 84.62 146 LYS A O 1
ATOM 1117 N N . GLN A 1 147 ? 20.275 -14.005 -7.760 1.00 82.19 147 GLN A N 1
ATOM 1118 C CA . GLN A 1 147 ? 20.992 -13.904 -9.037 1.00 82.19 147 GLN A CA 1
ATOM 1119 C C . GLN A 1 147 ? 22.495 -13.683 -8.810 1.00 82.19 147 GLN A C 1
ATOM 1121 O O . GLN A 1 147 ? 23.314 -14.349 -9.433 1.00 82.19 147 GLN A O 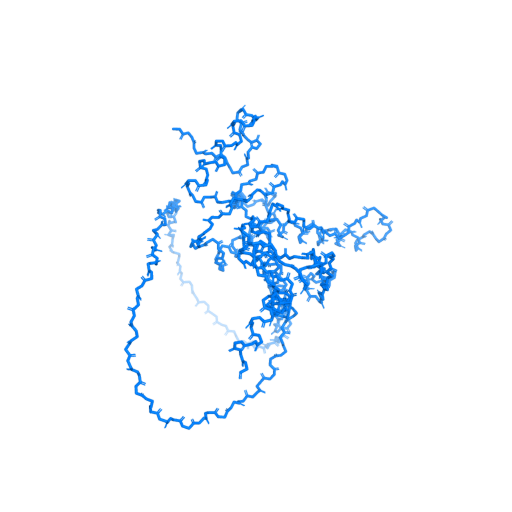1
ATOM 1126 N N . ARG A 1 148 ? 22.864 -12.835 -7.841 1.00 74.62 148 ARG A N 1
ATOM 1127 C CA . ARG A 1 148 ? 24.271 -12.585 -7.494 1.00 74.62 148 ARG A CA 1
ATOM 1128 C C . ARG A 1 148 ? 24.949 -13.781 -6.829 1.00 74.62 148 ARG A C 1
ATOM 1130 O O . ARG A 1 148 ? 26.079 -14.093 -7.182 1.00 74.62 148 ARG A O 1
ATOM 1137 N N . SER A 1 149 ? 24.283 -14.473 -5.899 1.00 73.81 149 SER A N 1
ATOM 1138 C CA . SER A 1 149 ? 24.865 -15.666 -5.261 1.00 73.81 149 SER A CA 1
ATOM 1139 C C . SER A 1 149 ? 25.060 -16.827 -6.241 1.00 73.81 149 SER A C 1
ATOM 1141 O O . SER A 1 149 ? 26.007 -17.590 -6.090 1.00 73.81 149 SER A O 1
ATOM 1143 N N . GLY A 1 150 ? 24.201 -16.945 -7.260 1.00 61.06 150 GLY A N 1
ATOM 1144 C CA . GLY A 1 150 ? 24.352 -17.945 -8.322 1.00 61.06 150 GLY A CA 1
ATOM 1145 C C . GLY A 1 150 ? 25.508 -17.657 -9.286 1.00 61.06 150 GLY A C 1
ATOM 1146 O O . GLY A 1 150 ? 26.051 -18.585 -9.872 1.00 61.06 150 GLY A O 1
ATOM 1147 N N . GLN A 1 151 ? 25.922 -16.395 -9.418 1.00 54.44 151 GLN A N 1
ATOM 1148 C CA . GLN A 1 151 ? 26.975 -15.980 -10.350 1.00 54.44 151 GLN A CA 1
ATOM 1149 C C . GLN A 1 151 ? 28.395 -16.111 -9.764 1.00 54.44 151 GLN A C 1
ATOM 1151 O O . GLN A 1 151 ? 29.356 -16.205 -10.516 1.00 54.44 151 GLN A O 1
ATOM 1156 N N . VAL A 1 152 ? 28.540 -16.174 -8.433 1.00 52.06 152 VAL A N 1
ATOM 1157 C CA . VAL A 1 152 ? 29.843 -16.327 -7.741 1.00 52.06 152 VAL A CA 1
ATOM 1158 C C . VAL A 1 152 ? 30.235 -17.806 -7.534 1.00 52.06 152 VAL A C 1
ATOM 1160 O O . VAL A 1 152 ? 31.388 -18.102 -7.250 1.00 52.06 152 VAL A O 1
ATOM 1163 N N . GLY A 1 153 ? 29.309 -18.756 -7.718 1.00 43.38 153 GLY A N 1
ATOM 1164 C CA . GLY A 1 153 ? 29.549 -20.197 -7.515 1.00 43.38 153 GLY A CA 1
ATOM 1165 C C . GLY A 1 153 ? 29.932 -21.003 -8.765 1.00 43.38 153 GLY A C 1
ATOM 1166 O O . GLY A 1 153 ? 30.045 -22.221 -8.673 1.00 43.38 153 GLY A O 1
ATOM 1167 N N . GLY A 1 154 ? 30.094 -20.364 -9.928 1.00 37.72 154 GLY A N 1
ATOM 1168 C CA . GLY A 1 154 ? 30.270 -21.036 -11.221 1.00 37.72 154 GLY A CA 1
ATOM 1169 C C . GLY A 1 154 ? 31.547 -20.627 -11.949 1.00 37.72 154 GLY A C 1
ATOM 1170 O O . GLY A 1 154 ? 31.475 -20.037 -13.019 1.00 37.72 154 GLY A O 1
ATOM 1171 N N . SER A 1 155 ? 32.715 -20.893 -11.367 1.00 34.56 155 SER A N 1
ATOM 1172 C CA . SER A 1 155 ? 34.009 -20.875 -12.070 1.00 34.56 155 SER A CA 1
ATOM 1173 C C . SER A 1 155 ? 35.013 -21.740 -11.308 1.00 34.56 155 SER A C 1
ATOM 1175 O O . SER A 1 155 ? 35.937 -21.245 -10.675 1.00 34.56 155 SER A O 1
ATOM 1177 N N . VAL A 1 156 ? 34.807 -23.055 -11.351 1.00 33.09 156 VAL A N 1
ATOM 1178 C CA . VAL A 1 156 ? 35.915 -24.010 -11.268 1.00 33.09 156 VAL A CA 1
ATOM 1179 C C . VAL A 1 156 ? 35.853 -24.805 -12.560 1.00 33.09 156 VAL A C 1
ATOM 1181 O O . VAL A 1 156 ? 35.022 -25.692 -12.730 1.00 33.09 156 VAL A O 1
ATOM 1184 N N . VAL A 1 157 ? 36.686 -24.383 -13.504 1.00 34.47 157 VAL A N 1
ATOM 1185 C CA . VAL A 1 157 ? 37.021 -25.145 -14.700 1.00 34.47 157 VAL A CA 1
ATOM 1186 C C . VAL A 1 157 ? 37.873 -26.315 -14.221 1.00 34.47 157 VAL A C 1
ATOM 1188 O O . VAL A 1 157 ? 38.995 -26.118 -13.762 1.00 34.47 157 VAL A O 1
ATOM 1191 N N . SER A 1 158 ? 37.320 -27.524 -14.252 1.00 30.17 158 SER A N 1
ATOM 1192 C CA . SER A 1 158 ? 38.114 -28.747 -14.217 1.00 30.17 158 SER A CA 1
ATOM 1193 C C . SER A 1 158 ? 38.303 -29.206 -15.656 1.00 30.17 158 SER A C 1
ATOM 1195 O O . SER A 1 158 ? 37.420 -29.839 -16.237 1.00 30.17 158 SER A O 1
ATOM 1197 N N . ASP A 1 159 ? 39.450 -28.845 -16.224 1.00 27.12 159 ASP A N 1
ATOM 1198 C CA . ASP A 1 159 ? 39.968 -29.463 -17.435 1.00 27.12 159 ASP A CA 1
ATOM 1199 C C . ASP A 1 159 ? 40.140 -30.964 -17.185 1.00 27.12 159 ASP A C 1
ATOM 1201 O O . ASP A 1 159 ? 40.911 -31.393 -16.326 1.00 27.12 159 ASP A O 1
ATOM 1205 N N . THR A 1 160 ? 39.425 -31.793 -17.938 1.00 30.47 160 THR A N 1
ATOM 1206 C CA . THR A 1 160 ? 39.869 -33.159 -18.218 1.00 30.47 160 THR A CA 1
ATOM 1207 C C . THR A 1 160 ? 39.468 -33.505 -19.640 1.00 30.47 160 THR A C 1
ATOM 1209 O O . THR A 1 160 ? 38.325 -33.826 -19.955 1.00 30.47 160 THR A O 1
ATOM 1212 N N . THR A 1 161 ? 40.460 -33.388 -20.509 1.00 28.38 161 THR A N 1
ATOM 1213 C CA . THR A 1 161 ? 40.512 -33.871 -21.881 1.00 28.38 161 THR A CA 1
ATOM 1214 C C . THR A 1 161 ? 40.312 -35.386 -21.905 1.00 28.38 161 THR A C 1
ATOM 1216 O O . THR A 1 161 ? 41.088 -36.110 -21.289 1.00 28.38 161 THR A O 1
ATOM 1219 N N . THR A 1 162 ? 39.335 -35.897 -22.657 1.00 27.56 162 THR A N 1
ATOM 1220 C CA . THR A 1 162 ? 39.416 -37.223 -23.301 1.00 27.56 162 THR A CA 1
ATOM 1221 C C . THR A 1 162 ? 38.538 -37.230 -24.556 1.00 27.56 162 THR A C 1
ATOM 1223 O O . THR A 1 162 ? 37.395 -36.785 -24.545 1.00 27.56 162 THR A O 1
ATOM 1226 N N . PHE A 1 163 ? 39.146 -37.687 -25.648 1.00 27.25 163 PHE A N 1
ATOM 1227 C CA . PHE A 1 163 ? 38.655 -37.740 -27.023 1.00 27.25 163 PHE A CA 1
ATOM 1228 C C . PHE A 1 163 ? 37.602 -38.839 -27.265 1.00 27.25 163 PHE A C 1
ATOM 1230 O O . PHE A 1 163 ? 37.718 -39.921 -26.696 1.00 27.25 163 PHE A O 1
ATOM 1237 N N . GLY A 1 164 ? 36.715 -38.620 -28.251 1.00 25.94 164 GLY A N 1
ATOM 1238 C CA . GLY A 1 164 ? 36.409 -39.653 -29.257 1.00 25.94 164 GLY A CA 1
ATOM 1239 C C . GLY A 1 164 ? 34.942 -40.013 -29.556 1.00 25.94 164 GLY A C 1
ATOM 1240 O O . GLY A 1 164 ? 34.365 -40.835 -28.860 1.00 25.94 164 GLY A O 1
ATOM 1241 N N . ASN A 1 165 ? 34.479 -39.522 -30.717 1.00 28.56 165 ASN A N 1
ATOM 1242 C CA . ASN A 1 165 ? 33.634 -40.161 -31.753 1.00 28.56 165 ASN A CA 1
ATOM 1243 C C . ASN A 1 165 ? 32.085 -40.223 -31.678 1.00 28.56 165 ASN A C 1
ATOM 1245 O O . ASN A 1 165 ? 31.498 -40.910 -30.855 1.00 28.56 165 ASN A O 1
ATOM 1249 N N . HIS A 1 166 ? 31.492 -39.535 -32.675 1.00 29.31 166 HIS A N 1
ATOM 1250 C CA . HIS A 1 166 ? 30.498 -39.976 -33.678 1.00 29.31 166 HIS A CA 1
ATOM 1251 C C . HIS A 1 166 ? 29.315 -40.868 -33.252 1.00 29.31 166 HIS A C 1
ATOM 1253 O O . HIS A 1 166 ? 29.500 -42.033 -32.935 1.00 29.31 166 HIS A O 1
ATOM 1259 N N . ASP A 1 167 ? 28.079 -40.357 -33.349 1.00 29.44 167 ASP A N 1
ATOM 1260 C CA . ASP A 1 167 ? 27.184 -40.489 -34.522 1.00 29.44 167 ASP A CA 1
ATOM 1261 C C . ASP A 1 167 ? 25.789 -39.879 -34.227 1.00 29.44 167 ASP A C 1
ATOM 1263 O O . ASP A 1 167 ? 25.333 -39.861 -33.085 1.00 29.44 167 ASP A O 1
ATOM 1267 N N . GLY A 1 168 ? 25.127 -39.321 -35.254 1.00 25.92 168 GLY A N 1
ATOM 1268 C CA . GLY A 1 168 ? 23.706 -38.906 -35.208 1.00 25.92 168 GLY A CA 1
ATOM 1269 C C . GLY A 1 168 ? 22.745 -40.115 -35.234 1.00 25.92 168 GLY A C 1
ATOM 1270 O O . GLY A 1 168 ? 23.239 -41.239 -35.181 1.00 25.92 168 GLY A O 1
ATOM 1271 N N . PRO A 1 169 ? 21.405 -39.960 -35.383 1.00 39.91 169 PRO A N 1
ATOM 1272 C CA . PRO A 1 169 ? 20.707 -38.826 -36.000 1.00 39.91 169 PRO A CA 1
ATOM 1273 C C . PRO A 1 169 ? 19.352 -38.426 -35.338 1.00 39.91 169 PRO A C 1
ATOM 1275 O O . PRO A 1 169 ? 18.953 -38.921 -34.288 1.00 39.91 169 PRO A O 1
ATOM 1278 N N . ASP A 1 170 ? 18.653 -37.532 -36.042 1.00 28.45 170 ASP A N 1
ATOM 1279 C CA . ASP A 1 170 ? 17.196 -37.364 -36.140 1.00 28.45 170 ASP A CA 1
ATOM 1280 C C . ASP A 1 170 ? 16.387 -36.522 -35.135 1.00 28.45 170 ASP A C 1
ATOM 1282 O O . ASP A 1 170 ? 16.232 -36.772 -33.942 1.00 28.45 170 ASP A O 1
ATOM 1286 N N . THR A 1 171 ? 15.770 -35.505 -35.740 1.00 33.72 171 THR A N 1
ATOM 1287 C CA . THR A 1 171 ? 14.692 -34.652 -35.244 1.00 33.72 171 THR A CA 1
ATOM 1288 C C . THR A 1 171 ? 13.347 -35.371 -35.367 1.00 33.72 171 THR A C 1
ATOM 1290 O O . THR A 1 171 ? 13.121 -36.118 -36.318 1.00 33.72 171 THR A O 1
ATOM 1293 N N . PRO A 1 172 ? 12.377 -35.023 -34.506 1.00 30.30 172 PRO A N 1
ATOM 1294 C CA . PRO A 1 172 ? 11.065 -34.723 -35.064 1.00 30.30 172 PRO A CA 1
ATOM 1295 C C . PRO A 1 172 ? 10.450 -33.438 -34.506 1.00 30.30 172 PRO A C 1
ATOM 1297 O O . PRO A 1 172 ? 10.404 -33.158 -33.309 1.00 30.30 172 PRO A O 1
ATOM 1300 N N . SER A 1 173 ? 9.901 -32.676 -35.443 1.00 32.03 173 SER A N 1
ATOM 1301 C CA . SER A 1 173 ? 8.995 -31.553 -35.258 1.00 32.03 173 SER A CA 1
ATOM 1302 C C . SER A 1 173 ? 7.765 -31.924 -34.417 1.00 32.03 173 SER A C 1
ATOM 1304 O O . SER A 1 173 ? 6.984 -32.788 -34.817 1.00 32.03 173 SER A O 1
ATOM 1306 N N . GLN A 1 174 ? 7.509 -31.195 -33.326 1.00 32.03 174 GLN A N 1
ATOM 1307 C CA . GLN A 1 174 ? 6.191 -31.161 -32.684 1.00 32.03 174 GLN A CA 1
ATOM 1308 C C . GLN A 1 174 ? 5.613 -29.744 -32.684 1.00 32.03 174 GLN A C 1
ATOM 1310 O O . GLN A 1 174 ? 6.156 -28.795 -32.117 1.00 32.03 174 GLN A O 1
ATOM 1315 N N . ARG A 1 175 ? 4.469 -29.639 -33.365 1.00 28.25 175 ARG A N 1
ATOM 1316 C CA . ARG A 1 175 ? 3.565 -28.492 -33.429 1.00 28.25 175 ARG A CA 1
ATOM 1317 C C . ARG A 1 175 ? 3.144 -28.073 -32.017 1.00 28.25 175 ARG A C 1
ATOM 1319 O O . ARG A 1 175 ? 2.533 -28.856 -31.296 1.00 28.25 175 ARG A O 1
ATOM 1326 N N . ARG A 1 176 ? 3.405 -26.819 -31.636 1.00 30.36 176 ARG A N 1
ATOM 1327 C CA . ARG A 1 176 ? 2.788 -26.200 -30.455 1.00 30.36 176 ARG A CA 1
ATOM 1328 C C . ARG A 1 176 ? 1.432 -25.617 -30.845 1.00 30.36 176 ARG A C 1
ATOM 1330 O O . ARG A 1 176 ? 1.370 -24.582 -31.499 1.00 30.36 176 ARG A O 1
ATOM 1337 N N . ASN A 1 177 ? 0.360 -26.279 -30.419 1.00 27.23 177 ASN A N 1
ATOM 1338 C CA . ASN A 1 177 ? -0.975 -25.690 -30.363 1.00 27.23 177 ASN A CA 1
ATOM 1339 C C . ASN A 1 177 ? -0.973 -24.558 -29.324 1.00 27.23 177 ASN A C 1
ATOM 1341 O O . ASN A 1 177 ? -0.862 -24.811 -28.127 1.00 27.23 177 ASN A O 1
ATOM 1345 N N . THR A 1 178 ? -1.107 -23.311 -29.769 1.00 31.17 178 THR A N 1
ATOM 1346 C CA . THR A 1 178 ? -1.387 -22.162 -28.900 1.00 31.17 178 THR A CA 1
ATOM 1347 C C . THR A 1 178 ? -2.892 -21.925 -28.863 1.00 31.17 178 THR A C 1
ATOM 1349 O O . THR A 1 178 ? -3.461 -21.379 -29.804 1.00 31.17 178 THR A O 1
ATOM 1352 N N . SER A 1 179 ? -3.544 -22.339 -27.779 1.00 29.70 179 SER A N 1
ATOM 1353 C CA . SER A 1 179 ? -4.884 -21.863 -27.416 1.00 29.70 179 SER A CA 1
ATOM 1354 C C . SER A 1 179 ? -4.758 -20.921 -26.212 1.00 29.70 179 SER A C 1
ATOM 1356 O O . SER A 1 179 ? -4.043 -21.265 -25.268 1.00 29.70 179 SER A O 1
ATOM 1358 N N . PRO A 1 180 ? -5.398 -19.739 -26.215 1.00 31.98 180 PRO A N 1
ATOM 1359 C CA . PRO A 1 180 ? -5.334 -18.809 -25.092 1.00 31.98 180 PRO A CA 1
ATOM 1360 C C . PRO A 1 180 ? -6.097 -19.367 -23.882 1.00 31.98 180 PRO A C 1
ATOM 1362 O O . PRO A 1 180 ? -7.249 -19.790 -24.000 1.00 31.98 180 PRO A O 1
ATOM 1365 N N . LEU A 1 181 ? -5.448 -19.355 -22.713 1.00 28.70 181 LEU A N 1
ATOM 1366 C CA . LEU A 1 181 ? -6.054 -19.702 -21.427 1.00 28.70 181 LEU A CA 1
ATOM 1367 C C . LEU A 1 181 ? -7.217 -18.735 -21.138 1.00 28.70 181 LEU A C 1
ATOM 1369 O O . LEU A 1 181 ? -7.001 -17.583 -20.769 1.00 28.70 181 LEU A O 1
ATOM 1373 N N . LYS A 1 182 ? -8.456 -19.206 -21.294 1.00 30.27 182 LYS A N 1
ATOM 1374 C CA . LYS A 1 182 ? -9.633 -18.594 -20.667 1.00 30.27 182 LYS A CA 1
ATOM 1375 C C . LYS A 1 182 ? -9.674 -19.056 -19.211 1.00 30.27 182 LYS A C 1
ATOM 1377 O O . LYS A 1 182 ? -9.832 -20.246 -18.951 1.00 30.27 182 LYS A O 1
ATOM 1382 N N . SER A 1 183 ? -9.510 -18.135 -18.270 1.00 37.84 183 SER A N 1
ATOM 1383 C CA . SER A 1 183 ? -9.666 -18.399 -16.836 1.00 37.84 183 SER A CA 1
ATOM 1384 C C . SER A 1 183 ? -11.155 -18.574 -16.485 1.00 37.84 183 SER A C 1
ATOM 1386 O O . SER A 1 183 ? -11.965 -17.736 -16.886 1.00 37.84 183 SER A O 1
ATOM 1388 N N . PRO A 1 184 ? -11.549 -19.632 -15.751 1.00 31.89 184 PRO A N 1
ATOM 1389 C CA . PRO A 1 184 ? -12.923 -19.813 -15.286 1.00 31.89 184 PRO A CA 1
ATOM 1390 C C . PRO A 1 184 ? -13.239 -18.913 -14.070 1.00 31.89 184 PRO A C 1
ATOM 1392 O O . PRO A 1 184 ? -12.319 -18.481 -13.371 1.00 31.89 184 PRO A O 1
ATOM 1395 N N . PRO A 1 185 ? -14.527 -18.624 -13.796 1.00 33.25 185 PRO A N 1
ATOM 1396 C CA . PRO A 1 185 ? -14.937 -17.757 -12.693 1.00 33.25 185 PRO A CA 1
ATOM 1397 C C . PRO A 1 185 ? -14.575 -18.364 -11.329 1.00 33.25 185 PRO A C 1
ATOM 1399 O O . PRO A 1 185 ? -14.880 -19.523 -11.040 1.00 33.25 185 PRO A O 1
ATOM 1402 N N . LEU A 1 186 ? -13.919 -17.557 -10.491 1.00 45.19 186 LEU A N 1
ATOM 1403 C CA . LEU A 1 186 ? -13.484 -17.925 -9.143 1.00 45.19 186 LEU A CA 1
ATOM 1404 C C . LEU A 1 186 ? -14.698 -18.122 -8.223 1.00 45.19 186 LEU A C 1
ATOM 1406 O O . LEU A 1 186 ? -15.524 -17.225 -8.052 1.00 45.19 186 LEU A O 1
ATOM 1410 N N . GLN A 1 187 ? -14.797 -19.311 -7.627 1.00 34.66 187 GLN A N 1
ATOM 1411 C CA . GLN A 1 187 ? -15.870 -19.675 -6.705 1.00 34.66 187 GLN A CA 1
ATOM 1412 C C . GLN A 1 187 ? -15.635 -19.106 -5.301 1.00 34.66 187 GLN A C 1
ATOM 1414 O O . GLN A 1 187 ? -14.526 -19.115 -4.770 1.00 34.66 187 GLN A O 1
ATOM 1419 N N . ILE A 1 188 ? -16.721 -18.646 -4.680 1.00 34.28 188 ILE A N 1
ATOM 1420 C CA . ILE A 1 188 ? -16.746 -18.090 -3.326 1.00 34.28 188 ILE A CA 1
ATOM 1421 C C . ILE A 1 188 ? -16.882 -19.234 -2.315 1.00 34.28 188 ILE A C 1
ATOM 1423 O O . ILE A 1 188 ? -17.848 -19.991 -2.374 1.00 34.28 188 ILE A O 1
ATOM 1427 N N . HIS A 1 189 ? -15.983 -19.309 -1.332 1.00 32.81 189 HIS A N 1
ATOM 1428 C CA . HIS A 1 189 ? -16.263 -19.992 -0.067 1.00 32.81 189 HIS A CA 1
ATOM 1429 C C . HIS A 1 189 ? -16.732 -18.955 0.958 1.00 32.81 189 HIS A C 1
ATOM 1431 O O . HIS A 1 189 ? -15.948 -18.141 1.439 1.00 32.81 189 HIS A O 1
ATOM 1437 N N . GLN A 1 190 ? -18.029 -18.969 1.281 1.00 32.28 190 GLN A N 1
ATOM 1438 C CA . GLN A 1 190 ? -18.566 -18.222 2.418 1.00 32.28 190 GLN A CA 1
ATOM 1439 C C . GLN A 1 190 ? -18.275 -19.007 3.699 1.00 32.28 190 GLN A C 1
ATOM 1441 O O . GLN A 1 190 ? -18.844 -20.076 3.916 1.00 32.28 190 GLN A O 1
ATOM 1446 N N . THR A 1 191 ? -17.430 -18.482 4.581 1.00 31.64 191 THR A N 1
ATOM 1447 C CA . THR A 1 191 ? -17.307 -19.011 5.941 1.00 31.64 191 THR A CA 1
ATOM 1448 C C . THR A 1 191 ? -18.399 -18.394 6.819 1.00 31.64 191 THR A C 1
ATOM 1450 O O . THR A 1 191 ? -18.388 -17.208 7.136 1.00 31.64 191 THR A O 1
ATOM 1453 N N . ARG A 1 192 ? -19.390 -19.209 7.204 1.00 31.86 192 ARG A N 1
ATOM 1454 C CA . ARG A 1 192 ? -20.307 -18.903 8.317 1.00 31.86 192 ARG A CA 1
ATOM 1455 C C . ARG A 1 192 ? -19.650 -19.308 9.645 1.00 31.86 192 ARG A C 1
ATOM 1457 O O . ARG A 1 192 ? -18.994 -20.348 9.677 1.00 31.86 192 ARG A O 1
ATOM 1464 N N . PRO A 1 193 ? -19.890 -18.592 10.757 1.00 34.81 193 PRO A N 1
ATOM 1465 C CA . PRO A 1 193 ? -19.479 -19.061 12.072 1.00 34.81 193 PRO A CA 1
ATOM 1466 C C . PRO A 1 193 ? -20.488 -20.109 12.571 1.00 34.81 193 PRO A C 1
ATOM 1468 O O . PRO A 1 193 ? -21.687 -19.841 12.649 1.00 34.81 193 PRO A O 1
ATOM 1471 N N . ARG A 1 194 ? -20.023 -21.315 12.913 1.00 33.59 194 ARG A N 1
ATOM 1472 C CA . ARG A 1 194 ? -20.776 -22.265 13.748 1.00 33.59 194 ARG A CA 1
ATOM 1473 C C . ARG A 1 194 ? -19.928 -22.631 14.959 1.00 33.59 194 ARG A C 1
ATOM 1475 O O . ARG A 1 194 ? -18.756 -22.956 14.817 1.00 33.59 194 ARG A O 1
ATOM 1482 N N . GLY A 1 195 ? -20.540 -22.512 16.134 1.00 31.12 195 GLY A N 1
ATOM 1483 C CA . GLY A 1 195 ? -19.939 -22.827 17.421 1.00 31.12 195 GLY A CA 1
ATOM 1484 C C . GLY A 1 195 ? -19.976 -24.312 17.795 1.00 31.12 195 GLY A C 1
ATOM 1485 O O . GLY A 1 195 ? -20.512 -25.144 17.065 1.00 31.12 195 GLY A O 1
ATOM 1486 N N . ARG A 1 196 ? -19.465 -24.538 19.014 1.00 30.19 196 ARG A N 1
ATOM 1487 C CA . ARG A 1 196 ? -19.235 -25.774 19.787 1.00 30.19 196 ARG A CA 1
ATOM 1488 C C . ARG A 1 196 ? -17.959 -26.557 19.460 1.00 30.19 196 ARG A C 1
ATOM 1490 O O . ARG A 1 196 ? -17.885 -27.322 18.506 1.00 30.19 196 ARG A O 1
ATOM 1497 N N . SER A 1 197 ? -16.989 -26.370 20.351 1.00 30.02 197 SER A N 1
ATOM 1498 C CA . SER A 1 197 ? -15.786 -27.172 20.565 1.00 30.02 197 SER A CA 1
ATOM 1499 C C . SER A 1 197 ? -16.136 -28.602 21.001 1.00 30.02 197 SER A C 1
ATOM 1501 O O . SER A 1 197 ? -17.040 -28.755 21.826 1.00 30.02 197 SER A O 1
ATOM 1503 N N . PRO A 1 198 ? -15.406 -29.634 20.547 1.00 31.50 198 PRO A N 1
ATOM 1504 C CA . PRO A 1 198 ? -15.292 -30.888 21.275 1.00 31.50 198 PRO A CA 1
ATOM 1505 C C . PRO A 1 198 ? -14.037 -30.885 22.164 1.00 31.50 198 PRO A C 1
ATOM 1507 O O . PRO A 1 198 ? -12.998 -30.334 21.793 1.00 31.50 198 PRO A O 1
ATOM 1510 N N . ASP A 1 199 ? -14.163 -31.496 23.341 1.00 28.80 199 ASP A N 1
ATOM 1511 C CA . ASP A 1 199 ? -13.088 -31.745 24.304 1.00 28.80 199 ASP A CA 1
ATOM 1512 C C . ASP A 1 199 ? -11.890 -32.458 23.660 1.00 28.80 199 ASP A C 1
ATOM 1514 O O . ASP A 1 199 ? -12.041 -33.477 22.982 1.00 28.80 199 ASP A O 1
ATOM 1518 N N . VAL A 1 200 ? -10.684 -31.939 23.912 1.00 34.81 200 VAL A N 1
ATOM 1519 C CA . VAL A 1 200 ? -9.414 -32.569 23.529 1.00 34.81 200 VAL A CA 1
ATOM 1520 C C . VAL A 1 200 ? -8.698 -33.028 24.794 1.00 34.81 200 VAL A C 1
ATOM 1522 O O . VAL A 1 200 ? -8.213 -32.225 25.589 1.00 34.81 200 VAL A O 1
ATOM 1525 N N . THR A 1 201 ? -8.613 -34.344 24.960 1.00 30.56 201 THR A N 1
ATOM 1526 C CA . THR A 1 201 ? -7.840 -35.019 26.004 1.00 30.56 201 THR A CA 1
ATOM 1527 C C . THR A 1 201 ? -6.342 -34.732 25.828 1.00 30.56 201 THR A C 1
ATOM 1529 O O . THR A 1 201 ? -5.761 -35.024 24.783 1.00 30.56 201 THR A O 1
ATOM 1532 N N . VAL A 1 202 ? -5.695 -34.164 26.851 1.00 34.19 202 VAL A N 1
ATOM 1533 C CA . VAL A 1 202 ? -4.270 -33.786 26.831 1.00 34.19 202 VAL A CA 1
ATOM 1534 C C . VAL A 1 202 ? -3.381 -34.993 27.156 1.00 34.19 202 VAL A C 1
ATOM 1536 O O . VAL A 1 202 ? -3.198 -35.356 28.318 1.00 34.19 202 VAL A O 1
ATOM 1539 N N . SER A 1 203 ? -2.764 -35.598 26.138 1.00 31.30 203 SER A N 1
ATOM 1540 C CA . SER A 1 203 ? -1.646 -36.535 26.321 1.00 31.30 203 SER A CA 1
ATOM 1541 C C . SER A 1 203 ? -0.321 -35.771 26.434 1.00 31.30 203 SER A C 1
ATOM 1543 O O . SER A 1 203 ? 0.079 -35.063 25.509 1.00 31.30 203 SER A O 1
ATOM 1545 N N . HIS A 1 204 ? 0.374 -35.920 27.562 1.00 32.62 204 HIS A N 1
ATOM 1546 C CA . HIS A 1 204 ? 1.637 -35.241 27.856 1.00 32.62 204 HIS A CA 1
ATOM 1547 C C . HIS A 1 204 ? 2.817 -35.869 27.092 1.00 32.62 204 HIS A C 1
ATOM 1549 O O . HIS A 1 204 ? 3.332 -36.916 27.481 1.00 32.62 204 HIS A O 1
ATOM 1555 N N . SER A 1 205 ? 3.306 -35.199 26.044 1.00 37.69 205 SER A N 1
ATOM 1556 C CA . SER A 1 205 ? 4.606 -35.496 25.423 1.00 37.69 205 SER A CA 1
ATOM 1557 C C . SER A 1 205 ? 5.650 -34.440 25.809 1.00 37.69 205 SER A C 1
ATOM 1559 O O . SER A 1 205 ? 5.400 -33.242 25.682 1.00 37.69 205 SER A O 1
ATOM 1561 N N . LYS A 1 206 ? 6.824 -34.895 26.269 1.00 36.41 206 LYS A N 1
ATOM 1562 C CA . LYS A 1 206 ? 7.959 -34.080 26.752 1.00 36.41 206 LYS A CA 1
ATOM 1563 C C . LYS A 1 206 ? 8.400 -33.001 25.735 1.00 36.41 206 LYS A C 1
ATOM 1565 O O . LYS A 1 206 ? 8.379 -33.264 24.531 1.00 36.41 206 LYS A O 1
ATOM 1570 N N . PRO A 1 207 ? 8.859 -31.814 26.182 1.00 36.34 207 PRO A N 1
ATOM 1571 C CA . PRO A 1 207 ? 9.179 -30.709 25.283 1.00 36.34 207 PRO A CA 1
ATOM 1572 C C . PRO A 1 207 ? 10.437 -31.003 24.455 1.00 36.34 207 PRO A C 1
ATOM 1574 O O . PRO A 1 207 ? 11.516 -31.273 24.986 1.00 36.34 207 PRO A O 1
ATOM 1577 N N . ARG A 1 208 ? 10.302 -30.922 23.125 1.00 39.34 208 ARG A N 1
ATOM 1578 C CA . ARG A 1 208 ? 11.428 -30.961 22.180 1.00 39.34 208 ARG A CA 1
ATOM 1579 C C . ARG A 1 208 ? 12.319 -29.738 22.409 1.00 39.34 208 ARG A C 1
ATOM 1581 O O . ARG A 1 208 ? 11.865 -28.600 22.335 1.00 39.34 208 ARG A O 1
ATOM 1588 N N . ARG A 1 209 ? 13.604 -29.987 22.662 1.00 31.80 209 ARG A N 1
ATOM 1589 C CA . ARG A 1 209 ? 14.654 -28.975 22.827 1.00 31.80 209 ARG A CA 1
ATOM 1590 C C . ARG A 1 209 ? 14.765 -28.125 21.554 1.00 31.80 209 ARG A C 1
ATOM 1592 O O . ARG A 1 209 ? 15.129 -28.635 20.496 1.00 31.80 209 ARG A O 1
ATOM 1599 N N . TRP A 1 210 ? 14.438 -26.837 21.653 1.00 35.44 210 TRP A N 1
ATOM 1600 C CA . TRP A 1 210 ? 14.491 -25.894 20.534 1.00 35.44 210 TRP A CA 1
ATOM 1601 C C . TRP A 1 210 ? 15.950 -25.546 20.215 1.00 35.44 210 TRP A C 1
ATOM 1603 O O . TRP A 1 210 ? 16.610 -24.829 20.968 1.00 35.44 210 TRP A O 1
ATOM 1613 N N . SER A 1 211 ? 16.466 -26.051 19.095 1.00 36.31 211 SER A N 1
ATOM 1614 C CA . SER A 1 211 ? 17.709 -25.548 18.506 1.00 36.31 211 SER A CA 1
ATOM 1615 C C . SER A 1 211 ? 17.459 -24.120 18.015 1.00 36.31 211 SER A C 1
ATOM 1617 O O . SER A 1 211 ? 16.703 -23.903 17.067 1.00 36.31 211 SER A O 1
ATOM 1619 N N . ARG A 1 212 ? 18.037 -23.118 18.686 1.00 38.19 212 ARG A N 1
ATOM 1620 C CA . ARG A 1 212 ? 18.039 -21.733 18.200 1.00 38.19 212 ARG A CA 1
ATOM 1621 C C . ARG A 1 212 ? 19.069 -21.608 17.076 1.00 38.19 212 ARG A C 1
ATOM 1623 O O . ARG A 1 212 ? 20.186 -21.158 17.302 1.00 38.19 212 ARG A O 1
ATOM 1630 N N . SER A 1 213 ? 18.689 -21.965 15.852 1.00 36.84 213 SER A N 1
ATOM 1631 C CA . SER A 1 213 ? 19.352 -21.395 14.680 1.00 36.84 213 SER A CA 1
ATOM 1632 C C . SER A 1 213 ? 18.929 -19.928 14.588 1.00 36.84 213 SER A C 1
ATOM 1634 O O . SER A 1 213 ? 17.790 -19.631 14.216 1.00 36.84 213 SER A O 1
ATOM 1636 N N . THR A 1 214 ? 19.807 -19.000 14.963 1.00 40.62 214 THR A N 1
ATOM 1637 C CA . THR A 1 214 ? 19.584 -17.564 14.755 1.00 40.62 214 THR A CA 1
ATOM 1638 C C . THR A 1 214 ? 19.655 -17.276 13.256 1.00 40.62 214 THR A C 1
ATOM 1640 O O . THR A 1 214 ? 20.683 -16.855 12.732 1.00 40.62 214 THR A O 1
ATOM 1643 N N . VAL A 1 215 ? 18.561 -17.534 12.535 1.00 49.31 215 VAL A N 1
ATOM 1644 C CA . VAL A 1 215 ? 18.379 -17.030 11.173 1.00 49.31 215 VAL A CA 1
ATOM 1645 C C . VAL A 1 215 ? 18.347 -15.511 11.303 1.00 49.31 215 VAL A C 1
ATOM 1647 O O . VAL A 1 215 ? 17.382 -14.960 11.839 1.00 49.31 215 VAL A O 1
ATOM 1650 N N . ARG A 1 216 ? 19.416 -14.828 10.873 1.00 51.03 216 ARG A N 1
ATOM 1651 C CA . ARG A 1 216 ? 19.396 -13.370 10.704 1.00 51.03 216 ARG A CA 1
ATOM 1652 C C . ARG A 1 216 ? 18.225 -13.054 9.777 1.00 51.03 216 ARG A C 1
ATOM 1654 O O . ARG A 1 216 ? 18.237 -13.419 8.606 1.00 51.03 216 ARG A O 1
ATOM 1661 N N . GLN A 1 217 ? 17.176 -12.466 10.340 1.00 62.44 217 GLN A N 1
ATOM 1662 C CA . GLN A 1 217 ? 15.984 -12.108 9.584 1.00 62.44 217 GLN A CA 1
ATOM 1663 C C . GLN A 1 217 ? 16.352 -11.014 8.589 1.00 62.44 217 GLN A C 1
ATOM 1665 O O . GLN A 1 217 ? 17.027 -10.055 8.960 1.00 62.44 217 GLN A O 1
ATOM 1670 N N . GLY A 1 218 ? 15.902 -11.165 7.344 1.00 70.38 218 GLY A N 1
ATOM 1671 C CA . GLY A 1 218 ? 16.006 -10.102 6.355 1.00 70.38 218 GLY A CA 1
ATOM 1672 C C . GLY A 1 218 ? 15.267 -8.849 6.828 1.00 70.38 218 GLY A C 1
ATOM 1673 O O . GLY A 1 218 ? 14.286 -8.931 7.577 1.00 70.38 218 GLY A O 1
ATOM 1674 N N . ILE A 1 219 ? 15.755 -7.686 6.404 1.00 73.94 219 ILE A N 1
ATOM 1675 C CA . ILE A 1 219 ? 15.227 -6.360 6.765 1.00 73.94 219 ILE A CA 1
ATOM 1676 C C . ILE A 1 219 ? 13.733 -6.271 6.419 1.00 73.94 219 ILE A C 1
ATOM 1678 O O . ILE A 1 219 ? 12.938 -5.726 7.181 1.00 73.94 219 ILE A O 1
ATOM 1682 N N . GLU A 1 220 ? 13.307 -6.928 5.341 1.00 70.00 220 GLU A N 1
ATOM 1683 C CA . GLU A 1 220 ? 11.904 -7.030 4.951 1.00 70.00 220 GLU A CA 1
ATOM 1684 C C . GLU A 1 220 ? 11.025 -7.666 6.029 1.00 70.00 220 GLU A C 1
ATOM 1686 O O . GLU A 1 220 ? 9.913 -7.212 6.307 1.00 70.00 220 GLU A O 1
ATOM 1691 N N . GLN A 1 221 ? 11.530 -8.718 6.667 1.00 73.31 221 GLN A N 1
ATOM 1692 C CA . GLN A 1 221 ? 10.786 -9.452 7.672 1.00 73.31 221 GLN A CA 1
ATOM 1693 C C . GLN A 1 221 ? 10.691 -8.627 8.955 1.00 73.31 221 GLN A C 1
ATOM 1695 O O . GLN A 1 221 ? 9.677 -8.716 9.645 1.00 73.31 221 GLN A O 1
ATOM 1700 N N . GLN A 1 222 ? 11.702 -7.802 9.238 1.00 78.25 222 GLN A N 1
ATOM 1701 C CA . GLN A 1 222 ? 11.709 -6.869 10.361 1.00 78.25 222 GLN A CA 1
ATOM 1702 C C . GLN A 1 222 ? 10.677 -5.750 10.167 1.00 78.25 222 GLN A C 1
ATOM 1704 O O . GLN A 1 222 ? 9.866 -5.529 11.066 1.00 78.25 222 GLN A O 1
ATOM 1709 N N . VAL A 1 223 ? 10.614 -5.121 8.983 1.00 77.38 223 VAL A N 1
ATOM 1710 C CA . VAL A 1 223 ? 9.587 -4.104 8.664 1.00 77.38 223 VAL A CA 1
ATOM 1711 C C . VAL A 1 223 ? 8.182 -4.685 8.775 1.00 77.38 223 VAL A C 1
ATOM 1713 O O . VAL A 1 223 ? 7.295 -4.088 9.377 1.00 77.38 223 VAL A O 1
ATOM 1716 N N . MET A 1 224 ? 7.959 -5.878 8.222 1.00 79.75 224 MET A N 1
ATOM 1717 C CA . MET A 1 224 ? 6.633 -6.494 8.270 1.00 79.75 224 MET A CA 1
ATOM 1718 C C . MET A 1 224 ? 6.240 -6.918 9.692 1.00 79.75 224 MET A C 1
ATOM 1720 O O . MET A 1 224 ? 5.060 -6.855 10.033 1.00 79.75 224 MET A O 1
ATOM 1724 N N . ARG A 1 225 ? 7.211 -7.307 10.531 1.00 82.44 225 ARG A N 1
ATOM 1725 C CA . ARG A 1 225 ? 6.994 -7.697 11.936 1.00 82.44 225 ARG A CA 1
ATOM 1726 C C . ARG A 1 225 ? 6.848 -6.523 12.897 1.00 82.44 225 ARG A C 1
ATOM 1728 O O . ARG A 1 225 ? 6.300 -6.728 13.974 1.00 82.44 225 ARG A O 1
ATOM 1735 N N . SER A 1 226 ? 7.284 -5.318 12.534 1.00 84.69 226 SER A N 1
ATOM 1736 C CA . SER A 1 226 ? 7.028 -4.128 13.355 1.00 84.69 226 SER A CA 1
ATOM 1737 C C . SER A 1 226 ? 5.585 -3.633 13.227 1.00 84.69 226 SER A C 1
ATOM 1739 O O . SER A 1 226 ? 5.085 -2.970 14.133 1.00 84.69 226 SER A O 1
ATOM 1741 N N . ASN A 1 227 ? 4.879 -3.991 12.145 1.00 86.19 227 ASN A N 1
ATOM 1742 C CA . ASN A 1 227 ? 3.494 -3.568 11.925 1.00 86.19 227 ASN A CA 1
ATOM 1743 C C . ASN A 1 227 ? 2.547 -3.971 13.067 1.00 86.19 227 ASN A C 1
ATOM 1745 O O . ASN A 1 227 ? 1.892 -3.068 13.571 1.00 86.19 227 ASN A O 1
ATOM 1749 N N . PRO A 1 228 ? 2.493 -5.236 13.540 1.00 91.62 228 PRO A N 1
ATOM 1750 C CA . PRO A 1 228 ? 1.671 -5.596 14.699 1.00 91.62 228 PRO A CA 1
ATOM 1751 C C . PRO A 1 228 ? 1.907 -4.721 15.934 1.00 91.62 228 PRO A C 1
ATOM 1753 O O . PRO A 1 228 ? 0.952 -4.350 16.601 1.00 91.62 228 PRO A O 1
ATOM 1756 N N . ILE A 1 229 ? 3.157 -4.332 16.204 1.00 92.00 229 ILE A N 1
ATOM 1757 C CA . ILE A 1 229 ? 3.489 -3.456 17.337 1.00 92.00 229 ILE A CA 1
ATOM 1758 C C . ILE A 1 229 ? 2.883 -2.067 17.110 1.00 92.00 229 ILE A C 1
ATOM 1760 O O . ILE A 1 229 ? 2.180 -1.539 17.964 1.00 92.00 229 ILE A O 1
ATOM 1764 N N . LEU A 1 230 ? 3.103 -1.483 15.932 1.00 92.19 230 LEU A N 1
ATOM 1765 C CA . LEU A 1 230 ? 2.545 -0.172 15.593 1.00 92.19 230 LEU A CA 1
ATOM 1766 C C . LEU A 1 230 ? 1.010 -0.178 15.568 1.00 92.19 230 LEU A C 1
ATOM 1768 O O . LEU A 1 230 ? 0.388 0.824 15.902 1.00 92.19 230 LEU A O 1
ATOM 1772 N N . GLU A 1 231 ? 0.396 -1.294 15.182 1.00 93.88 231 GLU A N 1
ATOM 1773 C CA . GLU A 1 231 ? -1.057 -1.459 15.202 1.00 93.88 231 GLU A CA 1
ATOM 1774 C C . GLU A 1 231 ? -1.587 -1.593 16.630 1.00 93.88 231 GLU A C 1
ATOM 1776 O O . GLU A 1 231 ? -2.567 -0.939 16.965 1.00 93.88 231 GLU A O 1
ATOM 1781 N N . SER A 1 232 ? -0.913 -2.352 17.493 1.00 96.12 232 SER A N 1
ATOM 1782 C CA . SER A 1 232 ? -1.279 -2.482 18.906 1.00 96.12 232 SER A CA 1
ATOM 1783 C C . SER A 1 232 ? -1.278 -1.121 19.623 1.00 96.12 232 SER A C 1
ATOM 1785 O O . SER A 1 232 ? -2.251 -0.744 20.280 1.00 96.12 232 SER A O 1
ATOM 1787 N N . PHE A 1 233 ? -0.220 -0.327 19.427 1.00 96.38 233 PHE A N 1
ATOM 1788 C CA . PHE A 1 233 ? -0.047 0.965 20.101 1.00 96.38 233 PHE A CA 1
ATOM 1789 C C . PHE A 1 233 ? -0.715 2.155 19.396 1.00 96.38 233 PHE A C 1
ATOM 1791 O O . PHE A 1 233 ? -0.895 3.201 20.014 1.00 96.38 233 PHE A O 1
ATOM 1798 N N . GLY A 1 234 ? -1.041 2.036 18.108 1.00 95.12 234 GLY A N 1
ATOM 1799 C CA . GLY A 1 234 ? -1.471 3.167 17.279 1.00 95.12 234 GLY A CA 1
ATOM 1800 C C . GLY A 1 234 ? -2.808 2.978 16.565 1.00 95.12 234 GLY A C 1
ATOM 1801 O O . GLY A 1 234 ? -3.331 3.940 15.992 1.00 95.12 234 GLY A O 1
ATOM 1802 N N . ASN A 1 235 ? -3.393 1.778 16.593 1.00 96.69 235 ASN A N 1
ATOM 1803 C CA . ASN A 1 235 ? -4.733 1.550 16.069 1.00 96.69 235 ASN A CA 1
ATOM 1804 C C . ASN A 1 235 ? -5.760 1.430 17.194 1.00 96.69 235 ASN A C 1
ATOM 1806 O O . ASN A 1 235 ? -5.468 1.008 18.313 1.00 96.69 235 ASN A O 1
ATOM 1810 N N . ALA A 1 236 ? -6.991 1.796 16.858 1.00 96.56 236 ALA A N 1
ATOM 1811 C CA . ALA A 1 236 ? -8.138 1.678 17.737 1.00 96.56 236 ALA A CA 1
ATOM 1812 C C . ALA A 1 236 ? -9.399 1.351 16.932 1.00 96.56 236 ALA A C 1
ATOM 1814 O O . ALA A 1 236 ? -9.473 1.586 15.719 1.00 96.56 236 ALA A O 1
ATOM 1815 N N . ARG A 1 237 ? -10.417 0.840 17.627 1.00 96.31 237 ARG A N 1
ATOM 1816 C CA . ARG A 1 237 ? -11.750 0.661 17.046 1.00 96.31 237 ARG A CA 1
ATOM 1817 C C . ARG A 1 237 ? -12.479 1.997 16.967 1.00 96.31 237 ARG A C 1
ATOM 1819 O O . ARG A 1 237 ? -12.610 2.692 17.971 1.00 96.31 237 ARG A O 1
ATOM 1826 N N . THR A 1 238 ? -13.001 2.282 15.782 1.00 94.00 238 THR A N 1
ATOM 1827 C CA . THR A 1 238 ? -13.893 3.409 15.474 1.00 94.00 238 THR A CA 1
ATOM 1828 C C . THR A 1 238 ? -15.209 2.883 14.913 1.00 94.00 238 THR A C 1
ATOM 1830 O O . THR A 1 238 ? -15.303 1.704 14.578 1.00 94.00 238 THR A O 1
ATOM 1833 N N . ILE A 1 239 ? -16.194 3.761 14.717 1.00 92.31 239 ILE A N 1
ATOM 1834 C CA . ILE A 1 239 ? -17.486 3.391 14.110 1.00 92.31 239 ILE A CA 1
ATOM 1835 C C . ILE A 1 239 ? -17.318 2.787 12.700 1.00 92.31 239 ILE A C 1
ATOM 1837 O O . ILE A 1 239 ? -18.051 1.879 12.322 1.00 92.31 239 ILE A O 1
ATOM 1841 N N . ARG A 1 240 ? -16.353 3.281 11.910 1.00 85.75 240 ARG A N 1
ATOM 1842 C CA . ARG A 1 240 ? -16.168 2.876 10.500 1.00 85.75 240 ARG A CA 1
ATOM 1843 C C . ARG A 1 240 ? -15.164 1.740 10.300 1.00 85.75 240 ARG A C 1
ATOM 1845 O O . ARG A 1 240 ? -15.149 1.122 9.241 1.00 85.75 240 ARG A O 1
ATOM 1852 N N . ASN A 1 241 ? -14.269 1.520 11.259 1.00 89.69 241 ASN A N 1
ATOM 1853 C CA . ASN A 1 241 ? -13.163 0.577 11.125 1.00 89.69 241 ASN A CA 1
ATOM 1854 C C . ASN A 1 241 ? -12.681 0.111 12.504 1.00 89.69 241 ASN A C 1
ATOM 1856 O O . ASN A 1 241 ? -12.234 0.925 13.321 1.00 89.69 241 ASN A O 1
ATOM 1860 N N . ASP A 1 242 ? -12.716 -1.203 12.723 1.00 92.69 242 ASP A N 1
ATOM 1861 C CA . ASP A 1 242 ? -12.311 -1.843 13.976 1.00 92.69 242 ASP A CA 1
ATOM 1862 C C . ASP A 1 242 ? -10.798 -1.808 14.220 1.00 92.69 242 ASP A C 1
ATOM 1864 O O . ASP A 1 242 ? -10.362 -1.892 15.367 1.00 92.69 242 ASP A O 1
ATOM 1868 N N . ASN A 1 243 ? -10.005 -1.639 13.160 1.00 93.38 243 ASN A N 1
ATOM 1869 C CA . ASN A 1 243 ? -8.553 -1.506 13.213 1.00 93.38 243 ASN A CA 1
ATOM 1870 C C . ASN A 1 243 ? -8.112 -0.194 12.538 1.00 93.38 243 ASN A C 1
ATOM 1872 O O . ASN A 1 243 ? -7.300 -0.183 11.609 1.00 93.38 243 ASN A O 1
ATOM 1876 N N . SER A 1 244 ? -8.711 0.930 12.948 1.00 93.56 244 SER A N 1
ATOM 1877 C CA . SER A 1 244 ? -8.399 2.250 12.395 1.00 93.56 244 SER A CA 1
ATOM 1878 C C . SER A 1 244 ? -7.042 2.726 12.889 1.00 93.56 244 SER A C 1
ATOM 1880 O O . SER A 1 244 ? -6.877 2.970 14.081 1.00 93.56 244 SER A O 1
ATOM 1882 N N . SER A 1 245 ? -6.105 2.971 11.972 1.00 93.50 245 SER A N 1
ATOM 1883 C CA . SER A 1 245 ? -4.879 3.706 12.295 1.00 93.50 245 SER A CA 1
ATOM 1884 C C . SER A 1 245 ? -5.210 5.133 12.716 1.00 93.50 245 SER A C 1
ATOM 1886 O O . SER A 1 245 ? -5.950 5.829 12.016 1.00 93.50 245 SER A O 1
ATOM 1888 N N . ARG A 1 246 ? -4.698 5.544 13.879 1.00 94.88 246 ARG A N 1
ATOM 1889 C CA . ARG A 1 246 ? -4.903 6.878 14.474 1.00 94.88 246 ARG A CA 1
ATOM 1890 C C . ARG A 1 246 ? -3.619 7.713 14.470 1.00 94.88 246 ARG A C 1
ATOM 1892 O O . ARG A 1 246 ? -3.428 8.581 15.314 1.00 94.88 246 ARG A O 1
ATOM 1899 N N . PHE A 1 247 ? -2.734 7.409 13.525 1.00 93.50 247 PHE A N 1
ATOM 1900 C CA . PHE A 1 247 ? -1.481 8.101 13.252 1.00 93.50 247 PHE A CA 1
ATOM 1901 C C . PHE A 1 247 ? -1.174 8.007 11.750 1.00 93.50 247 PHE A C 1
ATOM 1903 O O . PHE A 1 247 ? -1.575 7.051 11.077 1.00 93.50 247 PHE A O 1
ATOM 1910 N N . GLY A 1 248 ? -0.467 9.002 11.222 1.00 92.06 248 GLY A N 1
ATOM 1911 C CA . GLY A 1 248 ? 0.149 8.954 9.900 1.00 92.06 248 GLY A CA 1
ATOM 1912 C C . GLY A 1 248 ? 1.444 8.150 9.938 1.00 92.06 248 GLY A C 1
ATOM 1913 O O . GLY A 1 248 ? 2.148 8.149 10.946 1.00 92.06 248 GLY A O 1
ATOM 1914 N N . LYS A 1 249 ? 1.777 7.470 8.841 1.00 91.75 249 LYS A N 1
ATOM 1915 C CA . LYS A 1 249 ? 2.964 6.617 8.752 1.00 91.75 249 LYS A CA 1
ATOM 1916 C C . LYS A 1 249 ? 3.701 6.862 7.442 1.00 91.75 249 LYS A C 1
ATOM 1918 O O . LYS A 1 249 ? 3.102 6.731 6.378 1.00 91.75 249 LYS A O 1
ATOM 1923 N N . PHE A 1 250 ? 4.993 7.144 7.537 1.00 93.94 250 PHE A N 1
ATOM 1924 C CA . PHE A 1 250 ? 5.927 7.175 6.417 1.00 93.94 250 PHE A CA 1
ATOM 1925 C C . PHE A 1 250 ? 6.911 6.019 6.570 1.00 93.94 250 PHE A C 1
ATOM 1927 O O . PHE A 1 250 ? 7.444 5.784 7.655 1.00 93.94 250 PHE A O 1
ATOM 1934 N N . VAL A 1 251 ? 7.095 5.246 5.502 1.0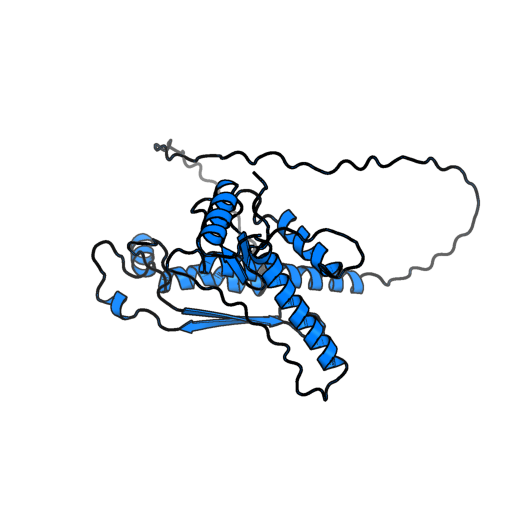0 92.88 251 VAL A N 1
ATOM 1935 C CA . VAL A 1 251 ? 8.035 4.124 5.478 1.00 92.88 251 VAL A CA 1
ATOM 1936 C C . VAL A 1 251 ? 9.052 4.405 4.393 1.00 92.88 251 VAL A C 1
ATOM 1938 O O . VAL A 1 251 ? 8.733 4.346 3.210 1.00 92.88 251 VAL A O 1
ATOM 1941 N N . GLU A 1 252 ? 10.269 4.690 4.818 1.00 94.38 252 GLU A N 1
ATOM 1942 C CA . GLU A 1 252 ? 11.416 4.826 3.943 1.00 94.38 252 GLU A CA 1
ATOM 1943 C C . GLU A 1 252 ? 12.063 3.452 3.758 1.00 94.38 252 GLU A C 1
ATOM 1945 O O . GLU A 1 252 ? 12.241 2.690 4.715 1.00 94.38 252 GLU A O 1
ATOM 1950 N N . VAL A 1 253 ? 12.394 3.122 2.515 1.00 93.19 253 VAL A N 1
ATOM 1951 C CA . VAL A 1 253 ? 12.970 1.839 2.117 1.00 93.19 253 VAL A CA 1
ATOM 1952 C C . VAL A 1 253 ? 14.216 2.138 1.294 1.00 93.19 253 VAL A C 1
ATOM 1954 O O . VAL A 1 253 ? 14.120 2.692 0.204 1.00 93.19 253 VAL A O 1
ATOM 1957 N N . THR A 1 254 ? 15.387 1.781 1.814 1.00 94.81 254 THR A N 1
ATOM 1958 C CA . THR A 1 254 ? 16.675 2.141 1.214 1.00 94.81 254 THR A CA 1
ATOM 1959 C C . THR A 1 254 ? 17.238 0.972 0.418 1.00 94.81 254 THR A C 1
ATOM 1961 O O . THR A 1 254 ? 17.401 -0.133 0.946 1.00 94.81 254 THR A O 1
ATOM 1964 N N . PHE A 1 255 ? 17.598 1.224 -0.838 1.00 93.62 255 PHE A N 1
ATOM 1965 C CA . PHE A 1 255 ? 18.235 0.248 -1.717 1.00 93.62 255 PHE A CA 1
ATOM 1966 C C . PHE A 1 255 ? 19.696 0.617 -1.969 1.00 93.62 255 PHE A C 1
ATOM 1968 O O . PHE A 1 255 ? 20.055 1.784 -2.087 1.00 93.62 255 PHE A O 1
ATOM 1975 N N . HIS A 1 256 ? 20.555 -0.392 -2.077 1.00 93.00 256 HIS A N 1
ATOM 1976 C CA . HIS A 1 256 ? 21.938 -0.209 -2.489 1.00 93.00 256 HIS A CA 1
ATOM 1977 C C . HIS A 1 256 ? 21.985 0.106 -3.983 1.00 93.00 256 HIS A C 1
ATOM 1979 O O . HIS A 1 256 ? 21.717 -0.774 -4.803 1.00 93.00 256 HIS A O 1
ATOM 1985 N N . ALA A 1 257 ? 22.348 1.344 -4.320 1.00 87.50 257 ALA A N 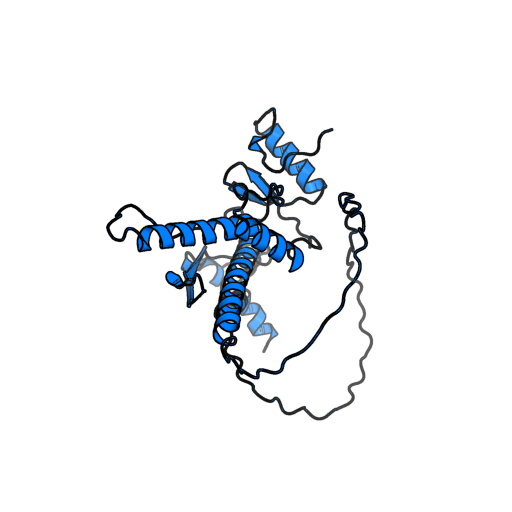1
ATOM 1986 C CA . ALA A 1 257 ? 22.285 1.890 -5.674 1.00 87.50 257 ALA A CA 1
ATOM 1987 C C . ALA A 1 257 ? 22.868 0.955 -6.763 1.00 87.50 257 ALA A C 1
ATOM 1989 O O . ALA A 1 257 ? 22.131 0.615 -7.685 1.00 87.50 257 ALA A O 1
ATOM 1990 N N . PRO A 1 258 ? 24.099 0.411 -6.648 1.00 87.31 258 PRO A N 1
ATOM 1991 C CA . PRO A 1 258 ? 24.637 -0.468 -7.692 1.00 87.31 258 PRO A CA 1
ATOM 1992 C C . PRO A 1 258 ? 23.915 -1.812 -7.864 1.00 87.31 258 PRO A C 1
ATOM 1994 O O . PRO A 1 258 ? 23.995 -2.425 -8.922 1.00 87.31 258 PRO A O 1
ATOM 1997 N N . SER A 1 259 ? 23.270 -2.336 -6.818 1.00 89.69 259 SER A N 1
ATOM 1998 C CA . SER A 1 259 ? 22.714 -3.700 -6.846 1.00 89.69 259 SER A CA 1
ATOM 1999 C C . SER A 1 259 ? 21.191 -3.753 -6.846 1.00 89.69 259 SER A C 1
ATOM 2001 O O . SER A 1 259 ? 20.625 -4.820 -7.092 1.00 89.69 259 SER A O 1
ATOM 2003 N N . GLY A 1 260 ? 20.533 -2.643 -6.511 1.00 90.56 260 GLY A N 1
ATOM 2004 C CA . GLY A 1 260 ? 19.092 -2.572 -6.298 1.00 90.56 260 GLY A CA 1
ATOM 2005 C C . GLY A 1 260 ? 18.595 -3.461 -5.157 1.00 90.56 260 GLY A C 1
ATOM 2006 O O . GLY A 1 260 ? 17.417 -3.815 -5.122 1.00 90.56 260 GLY A O 1
ATOM 2007 N N . VAL A 1 261 ? 19.480 -3.879 -4.249 1.00 92.62 261 VAL A N 1
ATOM 2008 C CA . VAL A 1 261 ? 19.143 -4.742 -3.111 1.00 92.62 261 VAL A CA 1
ATOM 2009 C C . VAL A 1 261 ? 18.736 -3.881 -1.922 1.00 92.62 261 VAL A C 1
ATOM 2011 O O . VAL A 1 261 ? 19.394 -2.892 -1.620 1.00 92.62 261 VAL A O 1
ATOM 2014 N N . LEU A 1 262 ? 17.671 -4.276 -1.230 1.00 91.56 262 LEU A N 1
ATOM 2015 C CA . LEU A 1 262 ? 17.215 -3.645 0.007 1.00 91.56 262 LEU A CA 1
ATOM 2016 C C . LEU A 1 262 ? 18.307 -3.721 1.087 1.00 91.56 262 LEU A C 1
ATOM 2018 O O . LEU A 1 262 ? 18.741 -4.819 1.435 1.00 91.56 262 LEU A O 1
ATOM 2022 N N . VAL A 1 263 ? 18.709 -2.573 1.636 1.00 91.94 263 VAL A N 1
ATOM 2023 C CA . VAL A 1 263 ? 19.743 -2.463 2.685 1.00 91.94 263 VAL A CA 1
ATOM 2024 C C . VAL A 1 263 ? 19.267 -1.796 3.964 1.00 91.94 263 VAL A C 1
ATOM 2026 O O . VAL A 1 263 ? 19.940 -1.909 4.986 1.00 91.94 263 VAL A O 1
ATOM 2029 N N . GLY A 1 264 ? 18.115 -1.131 3.941 1.00 90.94 264 GLY A N 1
ATOM 2030 C CA . GLY A 1 264 ? 17.614 -0.435 5.113 1.00 90.94 264 GLY A CA 1
ATOM 2031 C C . GLY A 1 264 ? 16.140 -0.103 5.013 1.00 90.94 264 GLY A C 1
ATOM 2032 O O . GLY A 1 264 ? 15.535 -0.136 3.942 1.00 90.94 264 GLY A O 1
ATOM 2033 N N . SER A 1 265 ? 15.564 0.208 6.164 1.00 91.25 265 SER A N 1
ATOM 2034 C CA . SER A 1 265 ? 14.201 0.704 6.268 1.00 91.25 265 SER A CA 1
ATOM 2035 C C . SER A 1 265 ? 14.061 1.574 7.503 1.00 91.25 265 SER A C 1
ATOM 2037 O O . SER A 1 265 ? 14.566 1.203 8.567 1.00 91.25 265 SER A O 1
ATOM 2039 N N . ARG A 1 266 ? 13.307 2.660 7.392 1.00 91.44 266 ARG A N 1
ATOM 2040 C CA . ARG A 1 266 ? 12.966 3.542 8.505 1.00 91.44 266 ARG A CA 1
ATOM 2041 C C . ARG A 1 266 ? 11.465 3.779 8.509 1.00 91.44 266 ARG A C 1
ATOM 2043 O O . ARG A 1 266 ? 10.838 3.888 7.461 1.00 91.44 266 ARG A O 1
ATOM 2050 N N . VAL A 1 267 ? 10.878 3.819 9.698 1.00 90.81 267 VAL A N 1
ATOM 2051 C CA . VAL A 1 267 ? 9.463 4.147 9.871 1.00 90.81 267 VAL A CA 1
ATOM 2052 C C . VAL A 1 267 ? 9.374 5.422 10.682 1.00 90.81 267 VAL A C 1
ATOM 2054 O O . VAL A 1 267 ? 9.873 5.473 11.803 1.00 90.81 267 VAL A O 1
ATOM 2057 N N . GLU A 1 268 ? 8.707 6.422 10.126 1.00 92.88 268 GLU A N 1
ATOM 2058 C CA . GLU A 1 268 ? 8.338 7.639 10.833 1.00 92.88 268 GLU A CA 1
ATOM 2059 C C . GLU A 1 268 ? 6.828 7.676 11.037 1.00 92.88 268 GLU A C 1
ATOM 2061 O O . GLU A 1 268 ? 6.040 7.280 10.173 1.00 92.88 268 GLU A O 1
ATOM 2066 N N . THR A 1 269 ? 6.419 8.130 12.214 1.00 90.44 269 THR A N 1
ATOM 2067 C CA . THR A 1 269 ? 5.015 8.221 12.607 1.00 90.44 269 THR A CA 1
ATOM 2068 C C . THR A 1 269 ? 4.671 9.662 12.925 1.00 90.44 269 THR A C 1
ATOM 2070 O O . THR A 1 269 ? 5.434 10.336 13.614 1.00 90.44 269 THR A O 1
ATOM 2073 N N . TYR A 1 270 ? 3.498 10.109 12.494 1.00 91.56 270 TYR A N 1
ATOM 2074 C CA . TYR A 1 270 ? 3.050 11.489 12.648 1.00 91.56 270 TYR A CA 1
ATOM 2075 C C . TYR A 1 270 ? 1.656 11.535 13.260 1.00 91.56 270 TYR A C 1
ATOM 2077 O O . TYR A 1 270 ? 0.852 10.630 13.049 1.00 91.56 270 TYR A O 1
ATOM 2085 N N . LEU A 1 271 ? 1.354 12.631 13.959 1.00 92.25 271 LEU A N 1
ATOM 2086 C CA . LEU A 1 271 ? -0.008 13.000 14.361 1.00 92.25 271 LEU A CA 1
ATOM 2087 C C . LEU A 1 271 ? -0.785 11.869 15.058 1.00 92.25 271 LEU A C 1
ATOM 2089 O O . LEU A 1 271 ? -1.924 11.578 14.702 1.00 92.25 271 LEU A O 1
ATOM 2093 N N . LEU A 1 272 ? -0.166 11.224 16.052 1.00 94.81 272 LEU A N 1
ATOM 2094 C CA . LEU A 1 272 ? -0.883 10.290 16.918 1.00 94.81 272 LEU A CA 1
ATOM 2095 C C . LEU A 1 272 ? -2.035 11.022 17.624 1.00 94.81 272 LEU A C 1
ATOM 2097 O O . LEU A 1 272 ? -1.821 12.069 18.239 1.00 94.81 272 LEU A O 1
ATOM 2101 N N . GLU A 1 273 ? -3.239 10.457 17.580 1.00 95.56 273 GLU A N 1
ATOM 2102 C CA . GLU A 1 273 ? -4.428 10.988 18.252 1.00 95.56 273 GLU A CA 1
ATOM 2103 C C . GLU A 1 273 ? -4.320 10.835 19.782 1.00 95.56 273 GLU A C 1
ATOM 2105 O O . GLU A 1 273 ? -4.919 9.954 20.401 1.00 95.56 273 GLU A O 1
ATOM 2110 N N . LYS A 1 274 ? -3.524 11.696 20.422 1.00 94.62 274 LYS A N 1
ATOM 2111 C CA . LYS A 1 274 ? -3.251 11.628 21.869 1.00 94.62 274 LYS A CA 1
ATOM 2112 C C . LYS A 1 274 ? -4.510 11.777 22.726 1.00 94.62 274 LYS A C 1
ATOM 2114 O O . LYS A 1 274 ? -4.590 11.166 23.786 1.00 94.62 274 LYS A O 1
ATOM 2119 N N . VAL A 1 275 ? -5.503 12.536 22.257 1.00 95.50 275 VAL A N 1
ATOM 2120 C CA . VAL A 1 275 ? -6.776 12.749 22.973 1.00 95.50 275 VAL A CA 1
ATOM 2121 C C . VAL A 1 275 ? -7.527 11.440 23.252 1.00 95.50 275 VAL A C 1
ATOM 2123 O O . VAL A 1 275 ? -8.189 11.331 24.279 1.00 95.50 275 VAL A O 1
ATOM 2126 N N . ARG A 1 276 ? -7.338 10.404 22.417 1.00 96.19 276 ARG A N 1
ATOM 2127 C CA . ARG A 1 276 ? -7.969 9.085 22.595 1.00 96.19 276 ARG A CA 1
ATOM 2128 C C . ARG A 1 276 ? -7.554 8.377 23.885 1.00 96.19 276 ARG A C 1
ATOM 2130 O O . ARG A 1 276 ? -8.274 7.498 24.351 1.00 96.19 276 ARG A O 1
ATOM 2137 N N . LEU A 1 277 ? -6.415 8.751 24.474 1.00 95.50 277 LEU A N 1
ATOM 2138 C CA . LEU A 1 277 ? -5.946 8.161 25.728 1.00 95.50 277 LEU A CA 1
ATOM 2139 C C . LEU A 1 277 ? -6.911 8.427 26.886 1.00 95.50 277 LEU A C 1
ATOM 2141 O O . LEU A 1 277 ? -7.088 7.553 27.728 1.00 95.50 277 LEU A O 1
ATOM 2145 N N . ILE A 1 278 ? -7.531 9.608 26.904 1.00 96.12 278 ILE A N 1
ATOM 2146 C CA . ILE A 1 278 ? -8.376 10.072 28.009 1.00 96.12 278 ILE A CA 1
ATOM 2147 C C . ILE A 1 278 ? -9.868 9.954 27.704 1.00 96.12 278 ILE A C 1
ATOM 2149 O O . ILE A 1 278 ? -10.654 9.706 28.612 1.00 96.12 278 ILE A O 1
ATOM 2153 N N . THR A 1 279 ? -10.270 10.115 26.442 1.00 95.25 279 THR A N 1
ATOM 2154 C CA . THR A 1 279 ? -11.680 10.129 26.045 1.00 95.25 279 THR A CA 1
ATOM 2155 C C . THR A 1 279 ? -11.892 9.345 24.757 1.00 95.25 279 THR A C 1
ATOM 2157 O O . THR A 1 279 ? -11.057 9.349 23.854 1.00 95.25 279 THR A O 1
ATOM 2160 N N . GLN A 1 280 ? -13.022 8.645 24.662 1.00 97.00 280 GLN A N 1
ATOM 2161 C CA . GLN A 1 280 ? -13.423 7.910 23.464 1.00 97.00 280 GLN A CA 1
ATOM 2162 C C . GLN A 1 280 ? -14.870 8.255 23.119 1.00 97.00 280 GLN A C 1
ATOM 2164 O O . GLN A 1 280 ? -15.700 8.452 24.007 1.00 97.00 280 GLN A O 1
ATOM 2169 N N . GLY A 1 281 ? -15.170 8.340 21.822 1.00 94.44 281 GLY A N 1
ATOM 2170 C CA . GLY A 1 281 ? -16.542 8.528 21.363 1.00 94.44 281 GLY A CA 1
ATOM 2171 C C . GLY A 1 281 ? -17.424 7.318 21.708 1.00 94.44 281 GLY A C 1
ATOM 2172 O O . GLY A 1 281 ? -16.909 6.205 21.864 1.00 94.44 281 GLY A O 1
ATOM 2173 N N . PRO A 1 282 ? -18.754 7.492 21.795 1.00 95.94 282 PRO A N 1
ATOM 2174 C CA . PRO A 1 282 ? -19.675 6.379 22.005 1.00 95.94 282 PRO A CA 1
ATOM 2175 C C . PRO A 1 282 ? -19.474 5.265 20.965 1.00 95.94 282 PRO A C 1
ATOM 2177 O O . PRO A 1 282 ? -19.449 5.524 19.763 1.00 95.94 282 PRO A O 1
ATOM 2180 N N . GLY A 1 283 ? -19.322 4.020 21.428 1.00 94.75 283 GLY A N 1
ATOM 2181 C CA . GLY A 1 283 ? -19.094 2.850 20.567 1.00 94.75 283 GLY A CA 1
ATOM 2182 C C . GLY A 1 283 ? -17.658 2.683 20.049 1.00 94.75 283 GLY A C 1
ATOM 2183 O O . GLY A 1 283 ? -17.367 1.695 19.373 1.00 94.75 283 GLY A O 1
ATOM 2184 N N . GLU A 1 284 ? -16.746 3.599 20.376 1.00 97.38 284 GLU A N 1
ATOM 2185 C CA . GLU A 1 284 ? -15.323 3.472 20.061 1.00 97.38 284 GLU A CA 1
ATOM 2186 C C . GLU A 1 284 ? -14.531 2.824 21.204 1.00 97.38 284 GLU A C 1
ATOM 2188 O O . GLU A 1 284 ? -15.019 2.658 22.321 1.00 97.38 284 GLU A O 1
ATOM 2193 N N . ARG A 1 285 ? -13.279 2.444 20.924 1.00 97.25 285 ARG A N 1
ATOM 2194 C CA . ARG A 1 285 ? -12.339 1.938 21.936 1.00 97.25 285 ARG A CA 1
ATOM 2195 C C . ARG A 1 285 ? -11.078 2.794 22.008 1.00 97.25 285 ARG A C 1
ATOM 2197 O O . ARG A 1 285 ? -10.788 3.585 21.105 1.00 97.25 285 ARG A O 1
ATOM 2204 N N . ASN A 1 286 ? -10.327 2.611 23.091 1.00 97.88 286 ASN A N 1
ATOM 2205 C CA . ASN A 1 286 ? -8.958 3.107 23.213 1.00 97.88 286 ASN A CA 1
ATOM 2206 C C . ASN A 1 286 ? -8.004 2.274 22.320 1.00 97.88 286 ASN A C 1
ATOM 2208 O O . ASN A 1 286 ? -8.457 1.397 21.575 1.00 97.88 286 ASN A O 1
ATOM 2212 N N . TYR A 1 287 ? -6.701 2.551 22.369 1.00 98.19 287 TYR A N 1
ATOM 2213 C CA . TYR A 1 287 ? -5.685 1.779 21.649 1.00 98.19 287 TYR A CA 1
ATOM 2214 C C . TYR A 1 287 ? -5.699 0.302 22.050 1.00 98.19 287 TYR A C 1
ATOM 2216 O O . TYR A 1 287 ? -5.903 -0.027 23.224 1.00 98.19 287 TYR A O 1
ATOM 2224 N N . HIS A 1 288 ? -5.482 -0.584 21.073 1.00 98.00 288 HIS A N 1
ATOM 2225 C CA . HIS A 1 288 ? -5.601 -2.035 21.267 1.00 98.00 288 HIS A CA 1
ATOM 2226 C C . HIS A 1 288 ? -4.707 -2.558 22.389 1.00 98.00 288 HIS A C 1
ATOM 2228 O O . HIS A 1 288 ? -5.161 -3.406 23.155 1.00 98.00 288 HIS A O 1
ATOM 2234 N N . ILE A 1 289 ? -3.507 -1.991 22.551 1.00 97.75 289 ILE A N 1
ATOM 2235 C CA . ILE A 1 289 ? -2.532 -2.389 23.572 1.00 97.75 289 ILE A CA 1
ATOM 2236 C C . ILE A 1 289 ? -3.125 -2.459 24.983 1.00 97.75 289 ILE A C 1
ATOM 2238 O O . ILE A 1 289 ? -2.784 -3.362 25.739 1.00 97.75 289 ILE A O 1
ATOM 2242 N N . PHE A 1 290 ? -4.045 -1.560 25.347 1.00 97.69 290 PHE A N 1
ATOM 2243 C CA . PHE A 1 290 ? -4.657 -1.583 26.678 1.00 97.69 290 PHE A CA 1
ATOM 2244 C C . PHE A 1 290 ? -5.508 -2.836 26.897 1.00 97.69 290 PHE A C 1
ATOM 2246 O O . PHE A 1 290 ? -5.486 -3.423 27.973 1.00 97.69 290 PHE A O 1
ATOM 2253 N N . TYR A 1 291 ? -6.238 -3.263 25.869 1.00 97.19 291 TYR A N 1
ATOM 2254 C CA . TYR A 1 291 ? -7.081 -4.455 25.925 1.00 97.19 291 TYR A CA 1
ATOM 2255 C C . TYR A 1 291 ? -6.250 -5.731 25.785 1.00 97.19 291 TYR A C 1
ATOM 2257 O O . TYR A 1 291 ? -6.506 -6.704 26.485 1.00 97.19 291 TYR A O 1
ATOM 2265 N N . GLU A 1 292 ? -5.247 -5.719 24.904 1.00 97.12 292 GLU A N 1
ATOM 2266 C CA . GLU A 1 292 ? -4.319 -6.835 24.702 1.00 97.12 292 GLU A CA 1
ATOM 2267 C C . GLU A 1 292 ? -3.509 -7.129 25.969 1.00 97.12 292 GLU A C 1
ATOM 2269 O O . GLU A 1 292 ? -3.374 -8.290 26.345 1.00 97.12 292 GLU A O 1
ATOM 2274 N N . LEU A 1 293 ? -3.029 -6.089 26.662 1.00 97.06 293 LEU A N 1
ATOM 2275 C CA . LEU A 1 293 ? -2.304 -6.232 27.923 1.00 97.06 293 LEU A CA 1
ATOM 2276 C C . LEU A 1 293 ? -3.191 -6.840 29.013 1.00 97.06 293 LEU A C 1
ATOM 2278 O O . LEU A 1 293 ? -2.782 -7.793 29.662 1.00 97.06 293 LEU A O 1
ATOM 2282 N N . LEU A 1 294 ? -4.410 -6.324 29.197 1.00 96.69 294 LEU A N 1
ATOM 2283 C CA . LEU A 1 294 ? -5.329 -6.828 30.224 1.00 96.69 294 LEU A CA 1
ATOM 2284 C C . LEU A 1 294 ? -5.802 -8.261 29.958 1.00 96.69 294 LEU A C 1
ATOM 2286 O O . LEU A 1 294 ? -6.056 -8.993 30.904 1.00 96.69 294 LEU A O 1
ATOM 2290 N N . ALA A 1 295 ? -5.946 -8.652 28.690 1.00 96.31 295 ALA A N 1
ATOM 2291 C CA . ALA A 1 295 ? -6.355 -10.005 28.322 1.00 96.31 295 ALA A CA 1
ATOM 2292 C C . ALA A 1 295 ? -5.196 -11.019 28.327 1.00 96.31 295 ALA A C 1
ATOM 2294 O O . ALA A 1 295 ? -5.452 -12.221 28.343 1.00 96.31 295 ALA A O 1
ATOM 2295 N N . GLY A 1 296 ? -3.949 -10.549 28.225 1.00 93.56 296 GLY A N 1
ATOM 2296 C CA . GLY A 1 296 ? -2.752 -11.391 28.150 1.00 93.56 296 GLY A CA 1
ATOM 2297 C C . GLY A 1 296 ? -2.014 -11.605 29.476 1.00 93.56 296 GLY A C 1
ATOM 2298 O O . GLY A 1 296 ? -1.107 -12.438 29.508 1.00 93.56 296 GLY A O 1
ATOM 2299 N N . LEU A 1 297 ? -2.361 -10.846 30.521 1.00 84.00 297 LEU A N 1
ATOM 2300 C CA . LEU A 1 297 ? -1.914 -11.049 31.907 1.00 84.00 297 LEU A CA 1
ATOM 2301 C C . LEU A 1 297 ? -2.705 -12.179 32.577 1.00 84.00 297 LEU A C 1
ATOM 2303 O O . LEU A 1 297 ? -2.069 -12.935 33.343 1.00 84.00 297 LEU A O 1
#